Protein AF-A0A6I9YEL6-F1 (afdb_monomer_lite)

InterPro domains:
  IPR002369 Integrin beta subunit, VWA domain [PF00362] (2-118)
  IPR002369 Integrin beta subunit, VWA domain [SM00187] (1-168)
  IPR012896 Integrin beta subunit, tail [PF07965] (185-256)
  IPR012896 Integrin beta subunit, tail [SM01242] (186-260)
  IPR013111 Epidermal growth factor-like domain, extracellular [PF07974] (150-179)
  IPR014836 Integrin beta subunit, cytoplasmic domain [PF08725] (290-327)
  IPR015812 Integrin beta subunit [PR01186] (17-36)
  IPR015812 Integrin beta subunit [PR01186] (50-72)
  IPR015812 Integrin beta subunit [PR01186] (76-91)
  IPR015812 Integrin beta subunit [PTHR10082] (1-117)
  IPR036349 Integrin beta tail domain superfamily [SSF69687] (185-256)
  IPR036465 von Willebrand factor A-like domain superfamily [G3DSA:3.40.50.410] (1-120)
  IPR036465 von Willebrand factor A-like domain superfamily [SSF53300] (2-117)
  IPR057243 Integrins beta, I-EGF domain, conserved site [PS00243] (157-170)

Foldseek 3Di:
DDPLCQQAVDPDSPDRAHGDAQDFDQDADDPDPVVVVVSVVPDGHHDDDDQAHSQVVHVLQCVAVCVSNVDDPDDDDDDDDDPGHYDDPPPCVVVQAPDDDPSHHQQDPRRGRPCRQARPDQFGTDPQQTDHDPQFDDSSSQAGNDQPLQDDPNDRLVVAADATSNFGDGHPQFDDGSRPDGQDPCVVCQQLQCCVPPCDAPCSVPNVPVDPAAEAEDADDDDPQWDWDQGPVRDTWIWHWDADPVRGIYIYTHPPPDPDPPDDDPCVVVVVVVVVVVVVVCCVVVVVVVVVVVVVVVVVVVVVVVVVVVVVCVVPVPPDDDDDDDDDDDDDDD

Secondary structure (DSSP, 8-state):
--HHHHH--SSSTTS-PPPP-S-B------S-HHHHHHHHHT------SSSEE-HHHHHHHHHH-HHHHT--SS--------SSEE--TTGGGGGT--SPP-S---B-TTSBBGGGG--EESEEEETTEEEE-TTEESTTS-EE---TTTEETTEEGGGSEEEETTEEEEPTTEESTTS-EE---HHHHHHHHHHHHHS-STTTTTHHHH---EEEE------TTSEEEE-TTSSEEEEEEEE-TTS-EEEEE----PSPTT----SHHHHHHHHHHHHHHHHHHHHHHHHHHHHHHHHHHHHHHHHHHHHHHHHT-TT-PPP-------PPP-

pLDDT: mean 82.24, std 14.05, range [39.47, 97.75]

Radius of gyration: 38.58 Å; chains: 1; bounding box: 77×52×140 Å

Organism: NCBI:txid35019

Sequence (334 aa):
MVPSKRKNPCLNAQENCQSAFSYKHVLALTENASEFESRVGQQRISANLDDAEGGFDAIMQAAICKDQIGWRNVTSLLVFTSDGAFHTAGDGKLGGILMPNDGRCHLDANGVYSKSHLYVGNGQCRCGQCQCQANYTGSACECSLDTNGCDQEGKICNGHGHCACNRCQCDVGWLGSHCADHQMPCEVHRDCAECKAFGTGPLSQNCSNSCSQMVRMLVAPVDERWCQMKGGDGRLLIYLIEKDKTGSILLTVNDRKGPDSTRQPNLMPVLMSGLIVVSIGVLLITLPRAVVEICDRRKFRRLEKERKSALWSQTNNFKFKSATTRVTTKGEHL

Structure (mmCIF, N/CA/C/O backbone):
data_AF-A0A6I9YEL6-F1
#
_entry.id   AF-A0A6I9YEL6-F1
#
loop_
_atom_site.group_PDB
_atom_site.id
_atom_site.type_symbol
_atom_site.label_atom_id
_atom_site.label_alt_id
_atom_site.label_comp_id
_atom_site.label_asym_id
_atom_site.label_entity_id
_atom_site.label_seq_id
_atom_site.pdbx_PDB_ins_code
_atom_site.Cartn_x
_atom_site.Cartn_y
_atom_site.Cartn_z
_atom_site.occupancy
_atom_site.B_iso_or_equiv
_atom_site.auth_seq_id
_atom_site.auth_comp_id
_atom_site.auth_asym_id
_atom_site.auth_atom_id
_atom_site.pdbx_PDB_model_num
ATOM 1 N N . MET A 1 1 ? 0.719 -16.719 5.387 1.00 54.72 1 MET A N 1
ATOM 2 C CA . MET A 1 1 ? 0.515 -16.714 6.858 1.00 54.72 1 MET A CA 1
ATOM 3 C C . MET A 1 1 ? 0.647 -18.140 7.393 1.00 54.72 1 MET A C 1
ATOM 5 O O . MET A 1 1 ? 0.051 -19.033 6.801 1.00 54.72 1 MET A O 1
ATOM 9 N N . VAL A 1 2 ? 1.424 -18.374 8.458 1.00 71.12 2 VAL A N 1
ATOM 10 C CA . VAL A 1 2 ? 1.683 -19.724 9.010 1.00 71.12 2 VAL A CA 1
ATOM 11 C C . VAL A 1 2 ? 0.449 -20.245 9.778 1.00 71.12 2 VAL A C 1
ATOM 13 O O . VAL A 1 2 ? -0.056 -19.519 10.636 1.00 71.12 2 VAL A O 1
ATOM 16 N N . PRO A 1 3 ? -0.046 -21.479 9.536 1.00 70.88 3 PRO A N 1
ATOM 17 C CA . PRO A 1 3 ? -1.270 -21.990 10.171 1.00 70.88 3 PRO A CA 1
ATOM 18 C C . PRO A 1 3 ? -1.254 -22.007 11.706 1.00 70.88 3 PRO A C 1
ATOM 20 O O . PRO A 1 3 ? -2.275 -21.722 12.329 1.00 70.88 3 PRO A O 1
ATOM 23 N N . SER A 1 4 ? -0.106 -22.294 12.328 1.00 73.44 4 SER A N 1
ATOM 24 C CA . SER A 1 4 ? 0.044 -22.284 13.792 1.00 73.44 4 SER A CA 1
ATOM 25 C C . SER A 1 4 ? -0.192 -20.893 14.390 1.00 73.44 4 SER A C 1
ATOM 27 O O . SER A 1 4 ? -0.902 -20.765 15.387 1.00 73.44 4 SER A O 1
ATOM 29 N N . LYS A 1 5 ? 0.303 -19.847 13.719 1.00 77.75 5 LYS A N 1
ATOM 30 C CA . LYS A 1 5 ? 0.150 -18.444 14.130 1.00 77.75 5 LYS A CA 1
ATOM 31 C C . LYS A 1 5 ? -1.267 -17.893 13.948 1.00 77.75 5 LYS A C 1
ATOM 33 O O . LYS A 1 5 ? -1.597 -16.880 14.545 1.00 77.75 5 LYS A O 1
ATOM 38 N N . ARG A 1 6 ? -2.139 -18.567 13.185 1.00 74.75 6 ARG A N 1
ATOM 39 C CA . ARG A 1 6 ? -3.567 -18.196 13.124 1.00 74.75 6 ARG A CA 1
ATOM 40 C C . ARG A 1 6 ? -4.308 -18.535 14.413 1.00 74.75 6 ARG A C 1
ATOM 42 O O . ARG A 1 6 ? -5.179 -17.782 14.826 1.00 74.75 6 ARG A O 1
ATOM 49 N N . LYS A 1 7 ? -3.983 -19.678 15.026 1.00 78.81 7 LYS A N 1
ATOM 50 C CA . LYS A 1 7 ? -4.628 -20.119 16.270 1.00 78.81 7 LYS A CA 1
ATOM 51 C C . LYS A 1 7 ? -4.038 -19.408 17.483 1.00 78.81 7 LYS A C 1
ATOM 53 O O . LYS A 1 7 ? -4.804 -18.963 18.327 1.00 78.81 7 LYS A O 1
ATOM 58 N N . ASN A 1 8 ? -2.711 -19.280 17.529 1.00 85.06 8 ASN A N 1
ATOM 59 C CA . ASN A 1 8 ? -1.990 -18.588 18.591 1.00 85.06 8 ASN A CA 1
ATOM 60 C C . ASN A 1 8 ? -1.002 -17.574 17.980 1.00 85.06 8 ASN A C 1
ATOM 62 O O . ASN A 1 8 ? 0.086 -17.978 17.552 1.00 85.06 8 ASN A O 1
ATOM 66 N N . PRO A 1 9 ? -1.373 -16.286 17.884 1.00 86.31 9 PRO A N 1
ATOM 67 C CA . PRO A 1 9 ? -0.556 -15.287 17.200 1.00 86.31 9 PRO A CA 1
ATOM 68 C C . PRO A 1 9 ? 0.650 -14.809 18.019 1.00 86.31 9 PRO A C 1
ATOM 70 O O . PRO A 1 9 ? 1.574 -14.238 17.444 1.00 86.31 9 PRO A O 1
ATOM 73 N N . CYS A 1 10 ? 0.694 -15.074 19.327 1.00 86.94 10 CYS A N 1
ATOM 74 C CA . CYS A 1 10 ? 1.760 -14.576 20.191 1.00 86.94 10 CYS A CA 1
ATOM 75 C C . CYS A 1 10 ? 3.153 -15.055 19.782 1.00 86.94 10 CYS A C 1
ATOM 77 O O . CYS A 1 10 ? 3.334 -16.156 19.248 1.00 86.94 10 CYS A O 1
ATOM 79 N N . LEU A 1 11 ? 4.147 -14.187 20.000 1.00 80.44 11 LEU A N 1
ATOM 80 C CA . LEU A 1 11 ? 5.542 -14.411 19.615 1.00 80.44 11 LEU A CA 1
ATOM 81 C C . LEU A 1 11 ? 6.076 -15.697 20.254 1.00 80.44 11 LEU A C 1
ATOM 83 O O . LEU A 1 11 ? 6.531 -16.591 19.532 1.00 80.44 11 LEU A O 1
ATOM 87 N N . ASN A 1 12 ? 5.890 -15.825 21.569 1.00 81.06 12 ASN A N 1
ATOM 88 C CA . ASN A 1 12 ? 6.203 -17.017 22.346 1.00 81.06 12 ASN A CA 1
ATOM 89 C C . ASN A 1 12 ? 5.098 -18.068 22.201 1.00 81.06 12 ASN A C 1
ATOM 91 O O . ASN A 1 12 ? 3.966 -17.863 22.627 1.00 81.06 12 ASN A O 1
ATOM 95 N N . ALA A 1 13 ? 5.435 -19.243 21.665 1.00 70.94 13 ALA A N 1
ATOM 96 C CA . ALA A 1 13 ? 4.470 -20.333 21.477 1.00 70.94 13 ALA A CA 1
ATOM 97 C C . ALA A 1 13 ? 3.913 -20.914 22.797 1.00 70.94 13 ALA A C 1
ATOM 99 O O . ALA A 1 13 ? 2.907 -21.620 22.776 1.00 70.94 13 ALA A O 1
ATOM 100 N N . GLN A 1 14 ? 4.575 -20.637 23.924 1.00 76.50 14 GLN A N 1
ATOM 101 C CA . GLN A 1 14 ? 4.163 -21.049 25.270 1.00 76.50 14 GLN A CA 1
ATOM 102 C C . GLN A 1 14 ? 3.108 -20.111 25.878 1.00 76.50 14 GLN A C 1
ATOM 104 O O . GLN A 1 14 ? 2.368 -20.523 26.769 1.00 76.50 14 GLN A O 1
ATOM 109 N N . GLU A 1 15 ? 3.009 -18.872 25.390 1.00 82.50 15 GLU A N 1
ATOM 110 C CA . GLU A 1 15 ? 1.957 -17.936 25.782 1.00 82.50 15 GLU A CA 1
ATOM 111 C C . GLU A 1 15 ? 0.687 -18.244 24.999 1.00 82.50 15 GLU A C 1
ATOM 113 O O . GLU A 1 15 ? 0.729 -18.521 23.801 1.00 82.50 15 GLU A O 1
ATOM 118 N N . ASN A 1 16 ? -0.459 -18.228 25.676 1.00 83.06 16 ASN A N 1
ATOM 119 C CA . ASN A 1 16 ? -1.720 -18.636 25.075 1.00 83.06 16 ASN A CA 1
ATOM 120 C C . ASN A 1 16 ? -2.579 -17.409 24.766 1.00 83.06 16 ASN A C 1
ATOM 122 O O . ASN A 1 16 ? -3.307 -16.912 25.631 1.00 83.06 16 ASN A O 1
ATOM 126 N N . CYS A 1 17 ? -2.519 -16.950 23.522 1.00 87.69 17 CYS A N 1
ATOM 127 C CA . CYS A 1 17 ? -3.246 -15.775 23.062 1.00 87.69 17 CYS A CA 1
ATOM 128 C C . CYS A 1 17 ? -4.460 -16.169 22.236 1.00 87.69 17 CYS A C 1
ATOM 130 O O . CYS A 1 17 ? -4.495 -17.235 21.617 1.00 87.69 17 CYS A O 1
ATOM 132 N N . GLN A 1 18 ? -5.482 -15.318 22.252 1.00 89.38 18 GLN A N 1
ATOM 133 C CA . GLN A 1 18 ? -6.619 -15.534 21.367 1.00 89.38 18 GLN A CA 1
ATOM 134 C C . GLN A 1 18 ? -6.238 -15.213 19.918 1.00 89.38 18 GLN A C 1
ATOM 136 O O . GLN A 1 18 ? -5.288 -14.476 19.661 1.00 89.38 18 GLN A O 1
ATOM 141 N N . SER A 1 19 ? -6.955 -15.813 18.969 1.00 86.31 19 SER A N 1
ATOM 142 C CA . SER A 1 19 ? -6.757 -15.548 17.543 1.00 86.31 19 SER A CA 1
ATOM 143 C C . SER A 1 19 ? -7.040 -14.081 17.223 1.00 86.31 19 SER A C 1
ATOM 145 O O . SER A 1 19 ? -7.922 -13.490 17.837 1.00 86.31 19 SER A O 1
ATOM 147 N N . ALA A 1 20 ? -6.329 -13.519 16.244 1.00 87.81 20 ALA A N 1
ATOM 148 C CA . ALA A 1 20 ? -6.497 -12.125 15.844 1.00 87.81 20 ALA A CA 1
ATOM 149 C C . ALA A 1 20 ? -7.925 -11.815 15.367 1.00 87.81 20 ALA A C 1
ATOM 151 O O . ALA A 1 20 ? -8.521 -12.570 14.595 1.00 87.81 20 ALA A O 1
ATOM 152 N N . PHE A 1 21 ? -8.447 -10.675 15.809 1.00 88.50 21 PHE A N 1
ATOM 153 C CA . PHE A 1 21 ? -9.727 -10.099 15.408 1.00 88.50 21 PHE A CA 1
ATOM 154 C C . PHE A 1 21 ? -9.574 -8.575 15.338 1.00 88.50 21 PHE A C 1
ATOM 156 O O . PHE A 1 21 ? -8.772 -8.011 16.072 1.00 88.50 21 PHE A O 1
ATOM 163 N N . SER A 1 22 ? -10.340 -7.913 14.466 1.00 90.25 22 SER A N 1
ATOM 164 C CA . SER A 1 22 ? -10.324 -6.442 14.360 1.00 90.25 22 SER A CA 1
ATOM 165 C C . SER A 1 22 ? -11.148 -5.803 15.485 1.00 90.25 22 SER A C 1
ATOM 167 O O . SER A 1 22 ? -10.619 -5.073 16.317 1.00 90.25 22 SER A O 1
ATOM 169 N N . TYR A 1 23 ? -12.439 -6.141 15.580 1.00 94.50 23 TYR A N 1
ATOM 170 C CA . TYR A 1 23 ? -13.320 -5.628 16.628 1.00 94.50 23 TYR A CA 1
ATOM 171 C C . TYR A 1 23 ? -14.309 -6.688 17.109 1.00 94.50 23 TYR A C 1
ATOM 173 O O . TYR A 1 23 ? -14.868 -7.452 16.314 1.00 94.50 23 TYR A O 1
ATOM 181 N N . LYS A 1 24 ? -14.530 -6.709 18.426 1.00 94.88 24 LYS A N 1
ATOM 182 C CA . LYS A 1 24 ? -15.529 -7.537 19.094 1.00 94.88 24 LYS A CA 1
ATOM 183 C C . LYS A 1 24 ? -16.217 -6.736 20.193 1.00 94.88 24 LYS A C 1
ATOM 185 O O . LYS A 1 24 ? -15.577 -6.294 21.144 1.00 94.88 24 LYS A O 1
ATOM 190 N N . HIS A 1 25 ? -17.526 -6.590 20.076 1.00 97.06 25 HIS A N 1
ATOM 191 C CA . HIS A 1 25 ? -18.382 -6.096 21.136 1.00 97.06 25 HIS A CA 1
ATOM 192 C C . HIS A 1 25 ? -18.608 -7.198 22.181 1.00 97.06 25 HIS A C 1
ATOM 194 O O . HIS A 1 25 ? -18.985 -8.318 21.839 1.00 97.06 25 HIS A O 1
ATOM 200 N N . VAL A 1 26 ? -18.341 -6.891 23.452 1.00 96.50 26 VAL A N 1
ATOM 201 C CA . VAL A 1 26 ? -18.357 -7.879 24.548 1.00 96.50 26 VAL A CA 1
ATOM 202 C C . VAL A 1 26 ? -19.507 -7.651 25.522 1.00 96.50 26 VAL A C 1
ATOM 204 O O . VAL A 1 26 ? -20.118 -8.614 25.980 1.00 96.50 26 VAL A O 1
ATOM 207 N N . LEU A 1 27 ? -19.771 -6.394 25.871 1.00 96.69 27 LEU A N 1
ATOM 208 C CA . LEU A 1 27 ? -20.756 -6.016 26.876 1.00 96.69 27 LEU A CA 1
ATOM 209 C C . LEU A 1 27 ? -21.462 -4.738 26.427 1.00 96.69 27 LEU A C 1
ATOM 211 O O . LEU A 1 27 ? -20.806 -3.715 26.216 1.00 96.69 27 LEU A O 1
ATOM 215 N N . ALA A 1 28 ? -22.785 -4.812 26.295 1.00 96.94 28 ALA A N 1
ATOM 216 C CA . ALA A 1 28 ? -23.630 -3.648 26.062 1.00 96.94 28 ALA A CA 1
ATOM 217 C C . ALA A 1 28 ? -23.604 -2.719 27.282 1.00 96.94 28 ALA A C 1
ATOM 219 O O . ALA A 1 28 ? -23.376 -3.160 28.411 1.00 96.94 28 ALA A O 1
ATOM 220 N N . LEU A 1 29 ? -23.847 -1.427 27.067 1.00 96.31 29 LEU A N 1
ATOM 221 C CA . LEU A 1 29 ? -23.876 -0.446 28.147 1.00 96.31 29 LEU A CA 1
ATOM 222 C C . LEU A 1 29 ? -24.903 -0.853 29.215 1.00 96.31 29 LEU A C 1
ATOM 224 O O . LEU A 1 29 ? -26.093 -0.996 28.941 1.00 96.31 29 LEU A O 1
ATOM 228 N N . THR A 1 30 ? -24.418 -1.031 30.443 1.00 95.62 30 THR A N 1
ATOM 229 C CA . THR A 1 30 ? -25.189 -1.512 31.594 1.00 95.62 30 THR A CA 1
ATOM 230 C C . THR A 1 30 ? -24.861 -0.684 32.833 1.00 95.62 30 THR A C 1
ATOM 232 O O . THR A 1 30 ? -23.778 -0.111 32.947 1.00 95.62 30 THR A O 1
ATOM 235 N N . GLU A 1 31 ? -25.799 -0.618 33.774 1.00 95.50 31 GLU A N 1
ATOM 236 C CA . GLU A 1 31 ? -25.602 0.029 35.080 1.00 95.50 31 GLU A CA 1
ATOM 237 C C . GLU A 1 31 ? -24.938 -0.923 36.095 1.00 95.50 31 GLU A C 1
ATOM 239 O O . GLU A 1 31 ? -24.535 -0.508 37.181 1.00 95.50 31 GLU A O 1
ATOM 244 N N . ASN A 1 32 ? -24.776 -2.203 35.737 1.00 97.31 32 ASN A N 1
ATOM 245 C CA . ASN A 1 32 ? -24.167 -3.218 36.588 1.00 97.31 32 ASN A CA 1
ATOM 246 C C . ASN A 1 32 ? -22.628 -3.183 36.518 1.00 97.31 32 ASN A C 1
ATOM 248 O O . ASN A 1 32 ? -22.006 -3.810 35.658 1.00 97.31 32 ASN A O 1
ATOM 252 N N . ALA A 1 33 ? -22.003 -2.482 37.467 1.00 96.94 33 ALA A N 1
ATOM 253 C CA . ALA A 1 33 ? -20.545 -2.369 37.554 1.00 96.94 33 ALA A CA 1
ATOM 254 C C . ALA A 1 33 ? -19.833 -3.720 37.774 1.00 96.94 33 ALA A C 1
ATOM 256 O O . ALA A 1 33 ? -18.748 -3.936 37.235 1.00 96.94 33 ALA A O 1
ATOM 257 N N . SER A 1 34 ? -20.444 -4.650 38.514 1.00 97.75 34 SER A N 1
ATOM 258 C CA . SER A 1 34 ? -19.858 -5.974 38.766 1.00 97.75 34 SER A CA 1
ATOM 259 C C . SER A 1 34 ? -19.809 -6.832 37.501 1.00 97.75 34 SER A C 1
ATOM 261 O O . SER A 1 34 ? -18.873 -7.608 37.310 1.00 97.75 34 SER A O 1
ATOM 263 N N . GLU A 1 35 ? -20.789 -6.680 36.606 1.00 97.19 35 GLU A N 1
ATOM 264 C CA . GLU A 1 35 ? -20.754 -7.339 35.299 1.00 97.19 35 GLU A CA 1
ATOM 265 C C . GLU A 1 35 ? -19.613 -6.791 34.436 1.00 97.19 35 GLU A C 1
ATOM 267 O O . GLU A 1 35 ? -18.875 -7.572 33.835 1.00 97.19 35 GLU A O 1
ATOM 272 N N . PHE A 1 36 ? -19.414 -5.470 34.429 1.00 96.75 36 PHE A N 1
ATOM 273 C CA . PHE A 1 36 ? -18.288 -4.846 33.734 1.00 96.75 36 PHE A CA 1
ATOM 274 C C . PHE A 1 36 ? -16.942 -5.382 34.235 1.00 96.75 36 PHE A C 1
ATOM 276 O O . PHE A 1 36 ? -16.137 -5.853 33.432 1.00 96.75 36 PHE A O 1
ATOM 283 N N . GLU A 1 37 ? -16.723 -5.389 35.552 1.00 97.44 37 GLU A N 1
ATOM 284 C CA . GLU A 1 37 ? -15.494 -5.909 36.162 1.00 97.44 37 GLU A CA 1
ATOM 285 C C . GLU A 1 37 ? -15.251 -7.378 35.785 1.00 97.44 37 GLU A C 1
ATOM 287 O O . GLU A 1 37 ? -14.156 -7.748 35.353 1.00 97.44 37 GLU A O 1
ATOM 292 N N . SER A 1 38 ? -16.299 -8.206 35.851 1.00 97.62 38 SER A N 1
ATOM 293 C CA . SER A 1 38 ? -16.226 -9.618 35.472 1.00 97.62 38 SER A CA 1
ATOM 294 C C . SER A 1 38 ? -15.852 -9.811 33.998 1.00 97.62 38 SER A C 1
ATOM 296 O O . SER A 1 38 ? -14.980 -10.623 33.680 1.00 97.62 38 SER A O 1
ATOM 298 N N . ARG A 1 39 ? -16.473 -9.055 33.081 1.00 96.12 39 ARG A N 1
ATOM 299 C CA . ARG A 1 39 ? -16.197 -9.153 31.638 1.00 96.12 39 ARG A CA 1
ATOM 300 C C . ARG A 1 39 ? -14.798 -8.664 31.291 1.00 96.12 39 ARG A C 1
ATOM 302 O O . ARG A 1 39 ? -14.139 -9.304 30.473 1.00 96.12 39 ARG A O 1
ATOM 309 N N . VAL A 1 40 ? -14.333 -7.583 31.916 1.00 95.31 40 VAL A N 1
ATOM 310 C CA . VAL A 1 40 ? -12.970 -7.064 31.730 1.00 95.31 40 VAL A CA 1
ATOM 311 C C . VAL A 1 40 ? -11.935 -8.081 32.215 1.00 95.31 40 VAL A C 1
ATOM 313 O O . VAL A 1 40 ? -10.996 -8.381 31.482 1.00 95.31 40 VAL A O 1
ATOM 316 N N . GLY A 1 41 ? -12.144 -8.695 33.385 1.00 94.88 41 GLY A N 1
ATOM 317 C CA . GLY A 1 41 ? -11.237 -9.712 33.933 1.00 94.88 41 GLY A CA 1
ATOM 318 C C . GLY A 1 41 ? -11.134 -11.001 33.105 1.00 94.88 41 GLY A C 1
ATOM 319 O O . GLY A 1 41 ? -10.169 -11.747 33.245 1.00 94.88 41 GLY A O 1
ATOM 320 N N . GLN A 1 42 ? -12.103 -11.268 32.223 1.00 94.50 42 GLN A N 1
ATOM 321 C CA . GLN A 1 42 ? -12.110 -12.431 31.326 1.00 94.50 42 GLN A CA 1
ATOM 322 C C . GLN A 1 42 ? -11.422 -12.174 29.975 1.00 94.50 42 GLN A C 1
ATOM 324 O O . GLN A 1 42 ? -11.284 -13.108 29.179 1.00 94.50 42 GLN A O 1
ATOM 329 N N . GLN A 1 43 ? -11.016 -10.934 29.677 1.00 93.12 43 GLN A N 1
ATOM 330 C CA . GLN A 1 43 ? -10.374 -10.623 28.400 1.00 93.12 43 GLN A CA 1
ATOM 331 C C . GLN A 1 43 ? -8.977 -11.241 28.313 1.00 93.12 43 GLN A C 1
ATOM 333 O O . GLN A 1 43 ? -8.240 -11.335 29.292 1.00 93.12 43 GLN A O 1
ATOM 338 N N . ARG A 1 44 ? -8.608 -11.672 27.107 1.00 90.56 44 ARG A N 1
ATOM 339 C CA . ARG A 1 44 ? -7.296 -12.254 26.807 1.00 90.56 44 ARG A CA 1
ATOM 340 C C . ARG A 1 44 ? -6.592 -11.397 25.768 1.00 90.56 44 ARG A C 1
ATOM 342 O O . ARG A 1 44 ? -7.242 -10.835 24.894 1.00 90.56 44 ARG A O 1
ATOM 349 N N . ILE A 1 45 ? -5.271 -11.319 25.820 1.00 89.81 45 ILE A N 1
ATOM 350 C CA . ILE A 1 45 ? -4.518 -10.606 24.785 1.00 89.81 45 ILE A CA 1
ATOM 351 C C . ILE A 1 45 ? -4.509 -11.396 23.468 1.00 89.81 45 ILE A C 1
ATOM 353 O O . ILE A 1 45 ? -4.598 -12.630 23.449 1.00 89.81 45 ILE A O 1
ATOM 357 N N . SER A 1 46 ? -4.429 -10.656 22.370 1.00 90.69 46 SER A N 1
ATOM 358 C CA . SER A 1 46 ? -4.172 -11.155 21.020 1.00 90.69 46 SER A CA 1
ATOM 359 C C . SER A 1 46 ? -2.846 -10.566 20.531 1.00 90.69 46 SER A C 1
ATOM 361 O O . SER A 1 46 ? -2.248 -9.743 21.217 1.00 90.69 46 SER A O 1
ATOM 363 N N . ALA A 1 47 ? -2.397 -10.979 19.353 1.00 86.38 47 ALA A N 1
ATOM 364 C CA . ALA A 1 47 ? -1.290 -10.352 18.646 1.00 86.38 47 ALA A CA 1
ATOM 365 C C . ALA A 1 47 ? -1.594 -10.279 17.141 1.00 86.38 47 ALA A C 1
ATOM 367 O O . ALA A 1 47 ? -2.422 -11.040 16.625 1.00 86.38 47 ALA A O 1
ATOM 368 N N . ASN A 1 48 ? -0.916 -9.371 16.455 1.00 83.88 48 ASN A N 1
ATOM 369 C CA . ASN A 1 48 ? -0.924 -9.141 15.011 1.00 83.88 48 ASN A CA 1
ATOM 370 C C . ASN A 1 48 ? 0.524 -9.216 14.471 1.00 83.88 48 ASN A C 1
ATOM 372 O O . ASN A 1 48 ? 1.418 -9.731 15.145 1.00 83.88 48 ASN A O 1
ATOM 376 N N . LEU A 1 49 ? 0.727 -8.844 13.204 1.00 83.25 49 LEU A N 1
ATOM 377 C CA . LEU A 1 49 ? 2.026 -8.953 12.527 1.00 83.25 49 LEU A CA 1
ATOM 378 C C . LEU A 1 49 ? 2.854 -7.663 12.620 1.00 83.25 49 LEU A C 1
ATOM 380 O O . LEU A 1 49 ? 4.077 -7.726 12.517 1.00 83.25 49 LEU A O 1
ATOM 384 N N . ASP A 1 50 ? 2.190 -6.527 12.768 1.00 82.25 50 ASP A N 1
ATOM 385 C CA . ASP A 1 50 ? 2.733 -5.182 12.660 1.00 82.25 50 ASP A CA 1
ATOM 386 C C . ASP A 1 50 ? 2.279 -4.291 13.824 1.00 82.25 50 ASP A C 1
ATOM 388 O O . ASP A 1 50 ? 1.332 -4.616 14.527 1.00 82.25 50 ASP A O 1
ATOM 392 N N . ASP A 1 51 ? 2.970 -3.166 14.028 1.00 82.75 51 ASP A N 1
ATOM 393 C CA . ASP A 1 51 ? 2.775 -2.305 15.207 1.00 82.75 51 ASP A CA 1
ATOM 394 C C . ASP A 1 51 ? 1.507 -1.425 15.140 1.00 82.75 51 ASP A C 1
ATOM 396 O O . ASP A 1 51 ? 1.132 -0.794 16.131 1.00 82.75 51 ASP A O 1
ATOM 400 N N . ALA A 1 52 ? 0.890 -1.292 13.960 1.00 87.06 52 ALA A N 1
ATOM 401 C CA . ALA A 1 52 ? -0.291 -0.461 13.761 1.00 87.06 52 ALA A CA 1
ATOM 402 C C . ALA A 1 52 ? -1.577 -1.278 13.946 1.00 87.06 52 ALA A C 1
ATOM 404 O O . ALA A 1 52 ? -1.742 -2.368 13.410 1.00 87.06 52 ALA A O 1
ATOM 405 N N . GLU A 1 53 ? -2.530 -0.718 14.687 1.00 90.00 53 GLU A N 1
ATOM 406 C CA . GLU A 1 53 ? -3.741 -1.424 15.094 1.00 90.00 53 GLU A CA 1
ATOM 407 C C . GLU A 1 53 ? -4.978 -1.019 14.284 1.00 90.00 53 GLU A C 1
ATOM 409 O O . GLU A 1 53 ? -5.136 0.118 13.827 1.00 90.00 53 GLU A O 1
ATOM 414 N N . GLY A 1 54 ? -5.939 -1.941 14.187 1.00 89.50 54 GLY A N 1
ATOM 415 C CA . GLY A 1 54 ? -7.241 -1.737 13.535 1.00 89.50 54 GLY A CA 1
ATOM 416 C C . GLY A 1 54 ? -8.250 -0.910 14.346 1.00 89.50 54 GLY A C 1
ATOM 417 O O . GLY A 1 54 ? -9.457 -1.058 14.165 1.00 89.50 54 GLY A O 1
ATOM 418 N N . GLY A 1 55 ? -7.795 -0.052 15.266 1.00 94.25 55 GLY A N 1
ATOM 419 C CA . GLY A 1 55 ? -8.652 0.621 16.251 1.00 94.25 55 GLY A CA 1
ATOM 420 C C . GLY A 1 55 ? -9.763 1.499 15.657 1.00 94.25 55 GLY A C 1
ATOM 421 O O . GLY A 1 55 ? -10.826 1.649 16.261 1.00 94.25 55 GLY A O 1
ATOM 422 N N . PHE A 1 56 ? -9.569 2.047 14.456 1.00 95.06 56 PHE A N 1
ATOM 423 C CA . PHE A 1 56 ? -10.583 2.869 13.785 1.00 95.06 56 PHE A CA 1
ATOM 424 C C . PHE A 1 56 ? -11.802 2.069 13.301 1.00 95.06 56 PHE A C 1
ATOM 426 O O . PHE A 1 56 ? -12.906 2.619 13.299 1.00 95.06 56 PHE A O 1
ATOM 433 N N . ASP A 1 57 ? -11.657 0.774 12.993 1.00 94.06 57 ASP A N 1
ATOM 434 C CA . ASP A 1 57 ? -12.813 -0.097 12.735 1.00 94.06 57 ASP A CA 1
ATOM 435 C C . ASP A 1 57 ? -13.682 -0.224 13.994 1.00 94.06 57 ASP A C 1
ATOM 437 O O . ASP A 1 57 ? -14.909 -0.122 13.921 1.00 94.06 57 ASP A O 1
ATOM 441 N N . ALA A 1 58 ? -13.048 -0.384 15.163 1.00 95.69 58 ALA A N 1
ATOM 442 C CA . ALA A 1 58 ? -13.740 -0.479 16.445 1.00 95.69 58 ALA A CA 1
ATOM 443 C C . ALA A 1 58 ? -14.495 0.812 16.786 1.00 95.69 58 ALA A C 1
ATOM 445 O O . ALA A 1 58 ? -15.662 0.750 17.171 1.00 95.69 58 ALA A O 1
ATOM 446 N N . ILE A 1 59 ? -13.866 1.979 16.597 1.00 97.00 59 ILE A N 1
ATOM 447 C CA . ILE A 1 59 ? -14.514 3.284 16.806 1.00 97.00 59 ILE A CA 1
ATOM 448 C C . ILE A 1 59 ? -15.731 3.435 15.886 1.00 97.00 59 ILE A C 1
ATOM 450 O O . ILE A 1 59 ? -16.810 3.803 16.353 1.00 97.00 59 ILE A O 1
ATOM 454 N N . MET A 1 60 ? -15.580 3.115 14.597 1.00 96.38 60 MET A N 1
ATOM 455 C CA . MET A 1 60 ? -16.667 3.206 13.620 1.00 96.38 60 MET A CA 1
ATOM 456 C C . MET A 1 60 ? -17.848 2.307 14.007 1.00 96.38 60 MET A C 1
ATOM 458 O O . MET A 1 60 ? -18.987 2.774 14.074 1.00 96.38 60 MET A O 1
ATOM 462 N N . GLN A 1 61 ? -17.588 1.027 14.295 1.00 97.50 61 GLN A N 1
ATOM 463 C CA . GLN A 1 61 ? -18.636 0.072 14.658 1.00 97.50 61 GLN A CA 1
ATOM 464 C C . GLN A 1 61 ? -19.304 0.439 15.991 1.00 97.50 61 GLN A C 1
ATOM 466 O O . GLN A 1 61 ? -20.531 0.424 16.077 1.00 97.50 61 GLN A O 1
ATOM 471 N N . ALA A 1 62 ? -18.533 0.856 17.000 1.00 97.62 62 ALA A N 1
ATOM 472 C CA . ALA A 1 62 ? -19.079 1.302 18.279 1.00 97.62 62 ALA A CA 1
ATOM 473 C C . ALA A 1 62 ? -19.969 2.549 18.136 1.00 97.62 62 ALA A C 1
ATOM 475 O O . ALA A 1 62 ? -20.967 2.672 18.841 1.00 97.62 62 ALA A O 1
ATOM 476 N N . ALA A 1 63 ? -19.651 3.470 17.224 1.00 96.50 63 ALA A N 1
ATOM 477 C CA . ALA A 1 63 ? -20.460 4.667 17.000 1.00 96.50 63 ALA A CA 1
ATOM 478 C C . ALA A 1 63 ? -21.777 4.373 16.254 1.00 96.50 63 ALA A C 1
ATOM 480 O O . ALA A 1 63 ? -22.811 4.969 16.569 1.00 96.50 63 ALA A O 1
ATOM 481 N N . ILE A 1 64 ? -21.756 3.470 15.266 1.00 96.94 64 ILE A N 1
ATOM 482 C CA . ILE A 1 64 ? -22.902 3.241 14.371 1.00 96.94 64 ILE A CA 1
ATOM 483 C C . ILE A 1 64 ? -23.862 2.143 14.856 1.00 96.94 64 ILE A C 1
ATOM 485 O O . ILE A 1 64 ? -25.065 2.236 14.613 1.00 96.94 64 ILE A O 1
ATOM 489 N N . CYS A 1 65 ? -23.371 1.123 15.565 1.00 96.94 65 CYS A N 1
ATOM 490 C CA . CYS A 1 65 ? -24.160 -0.022 16.034 1.00 96.94 65 CYS A CA 1
ATOM 491 C C . CYS A 1 65 ? -24.962 0.292 17.310 1.00 96.94 65 CYS A C 1
ATOM 493 O O . CYS A 1 65 ? -24.821 -0.375 18.334 1.00 96.94 65 CYS A O 1
ATOM 495 N N . LYS A 1 66 ? -25.805 1.330 17.260 1.00 95.25 66 LYS A N 1
ATOM 496 C CA . LYS A 1 66 ? -26.481 1.914 18.432 1.00 95.25 66 LYS A CA 1
ATOM 497 C C . LYS A 1 66 ? -27.201 0.903 19.318 1.00 95.25 66 LYS A C 1
ATOM 499 O O . LYS A 1 66 ? -27.010 0.943 20.531 1.00 95.25 66 LYS A O 1
ATOM 504 N N . ASP A 1 67 ? -27.968 0.002 18.714 1.00 93.88 67 ASP A N 1
ATOM 505 C CA . ASP A 1 67 ? -28.799 -0.958 19.446 1.00 93.88 67 ASP A CA 1
ATOM 506 C C . ASP A 1 67 ? -27.960 -2.024 20.155 1.00 93.88 67 ASP A C 1
ATOM 508 O O . ASP A 1 67 ? -28.245 -2.386 21.292 1.00 93.88 67 ASP A O 1
ATOM 512 N N . GLN A 1 68 ? -26.895 -2.497 19.505 1.00 95.25 68 GLN A N 1
ATOM 513 C CA . GLN A 1 68 ? -26.008 -3.522 20.060 1.00 95.25 68 GLN A CA 1
ATOM 514 C C . GLN A 1 68 ? -25.131 -2.947 21.175 1.00 95.25 68 GLN A C 1
ATOM 516 O O . GLN A 1 68 ? -24.958 -3.590 22.202 1.00 95.25 68 GLN A O 1
ATOM 521 N N . ILE A 1 69 ? -24.617 -1.723 20.998 1.00 97.62 69 ILE A N 1
ATOM 522 C CA . ILE A 1 69 ? -23.822 -1.046 22.030 1.00 97.62 69 ILE A CA 1
ATOM 523 C C . ILE A 1 69 ? -24.700 -0.573 23.199 1.00 97.62 69 ILE A C 1
ATOM 525 O O . ILE A 1 69 ? -24.244 -0.567 24.341 1.00 97.62 69 ILE A O 1
ATOM 529 N N . GLY A 1 70 ? -25.953 -0.193 22.933 1.00 96.50 70 GLY A N 1
ATOM 530 C CA . GLY A 1 70 ? -26.892 0.305 23.939 1.00 96.50 70 GLY A CA 1
ATOM 531 C C . GLY A 1 70 ? -26.788 1.812 24.191 1.00 96.50 70 GLY A C 1
ATOM 532 O O . GLY A 1 70 ? -26.965 2.267 25.323 1.00 96.50 70 GLY A O 1
ATOM 533 N N . TRP A 1 71 ? -26.474 2.612 23.164 1.00 96.19 71 TRP A N 1
ATOM 534 C CA . TRP A 1 71 ? -26.413 4.071 23.316 1.00 96.19 71 TRP A CA 1
ATOM 535 C C . TRP A 1 71 ? -27.789 4.647 23.669 1.00 96.19 71 TRP A C 1
ATOM 537 O O . TRP A 1 71 ? -28.757 4.510 22.923 1.00 96.19 71 TRP A O 1
ATOM 547 N N . ARG A 1 72 ? -27.862 5.353 24.801 1.00 92.75 72 ARG A N 1
ATOM 548 C CA . ARG A 1 72 ? -29.037 6.139 25.198 1.00 92.75 72 ARG A CA 1
ATOM 549 C C . ARG A 1 72 ? -29.033 7.491 24.479 1.00 92.75 72 ARG A C 1
ATOM 551 O O . ARG A 1 72 ? -27.988 7.963 24.039 1.00 92.75 72 ARG A O 1
ATOM 558 N N . ASN A 1 73 ? -30.188 8.151 24.406 1.00 92.31 73 ASN A N 1
ATOM 559 C CA . ASN A 1 73 ? -30.311 9.495 23.830 1.00 92.31 73 ASN A CA 1
ATOM 560 C C . ASN A 1 73 ? -29.785 10.584 24.792 1.00 92.31 73 ASN A C 1
ATOM 562 O O . ASN A 1 73 ? -30.536 11.428 25.275 1.00 92.31 73 ASN A O 1
ATOM 566 N N . VAL A 1 74 ? -28.501 10.497 25.134 1.00 93.06 74 VAL A N 1
ATOM 567 C CA . VAL A 1 74 ? -27.772 11.374 26.062 1.00 93.06 74 VAL A CA 1
ATOM 568 C C . VAL A 1 74 ? -26.352 11.604 25.538 1.00 93.06 74 VAL A C 1
ATOM 570 O O . VAL A 1 74 ? -25.929 10.983 24.559 1.00 93.06 74 VAL A O 1
ATOM 573 N N . THR A 1 75 ? -25.588 12.472 26.205 1.00 93.50 75 THR A N 1
ATOM 574 C CA . THR A 1 75 ? -24.163 12.658 25.909 1.00 93.50 75 THR A CA 1
ATOM 575 C C . THR A 1 75 ? -23.431 11.321 25.972 1.00 93.50 75 THR A C 1
ATOM 577 O O . THR A 1 75 ? -23.384 10.670 27.015 1.00 93.50 75 THR A O 1
ATOM 580 N N . SER A 1 76 ? -22.865 10.919 24.839 1.00 94.12 76 SER A N 1
ATOM 581 C CA . SER A 1 76 ? -22.156 9.654 24.682 1.00 94.12 76 SER A CA 1
ATOM 582 C C . SER A 1 76 ? -20.653 9.898 24.779 1.00 94.12 76 SER A C 1
ATOM 584 O O . SER A 1 76 ? -20.119 10.759 24.082 1.00 94.12 76 SER A O 1
ATOM 586 N N . LEU A 1 77 ? -19.977 9.149 25.651 1.00 96.06 77 LEU A N 1
ATOM 587 C CA . LEU A 1 77 ? -18.526 9.185 25.804 1.00 96.06 77 LEU A CA 1
ATOM 588 C C . LEU A 1 77 ? -17.944 7.864 25.304 1.00 96.06 77 LEU A C 1
ATOM 590 O O . LEU A 1 77 ? -18.258 6.808 25.849 1.00 96.06 77 LEU A O 1
ATOM 594 N N . LEU A 1 78 ? -17.080 7.934 24.293 1.00 96.69 78 LEU A N 1
ATOM 595 C CA . LEU A 1 78 ? -16.309 6.793 23.808 1.00 96.69 78 LEU A CA 1
ATOM 596 C C . LEU A 1 78 ? -14.853 6.962 24.244 1.00 96.69 78 LEU A C 1
ATOM 598 O O . LEU A 1 78 ? -14.187 7.911 23.836 1.00 96.69 78 LEU A O 1
ATOM 602 N N . VAL A 1 79 ? -14.371 6.045 25.079 1.00 97.25 79 VAL A N 1
ATOM 603 C CA . VAL A 1 79 ? -12.977 6.019 25.531 1.00 97.25 79 VAL A CA 1
ATOM 604 C C . VAL A 1 79 ? -12.213 5.017 24.672 1.00 97.25 79 VAL A C 1
ATOM 606 O O . VAL A 1 79 ? -12.541 3.833 24.661 1.00 97.25 79 VAL A O 1
ATOM 609 N N . PHE A 1 80 ? -11.204 5.498 23.949 1.00 95.06 80 PHE A N 1
ATOM 610 C CA . PHE A 1 80 ? -10.306 4.677 23.141 1.00 95.06 80 PHE A CA 1
ATOM 611 C C . PHE A 1 80 ? -8.929 4.609 23.807 1.00 95.06 80 PHE A C 1
ATOM 613 O O . PHE A 1 80 ? -8.353 5.642 24.148 1.00 95.06 80 PHE A O 1
ATOM 620 N N . THR A 1 81 ? -8.403 3.399 23.988 1.00 95.31 81 THR A N 1
ATOM 621 C CA . THR A 1 81 ? -7.099 3.147 24.612 1.00 95.31 81 THR A CA 1
ATOM 622 C C . THR A 1 81 ? -6.268 2.254 23.706 1.00 95.31 81 THR A C 1
ATOM 624 O O . THR A 1 81 ? -6.726 1.175 23.334 1.00 95.31 81 THR A O 1
ATOM 627 N N . SER A 1 82 ? -5.055 2.685 23.376 1.00 92.81 82 SER A N 1
ATOM 628 C CA . SER A 1 82 ? -4.067 1.904 22.633 1.00 92.81 82 SER A CA 1
ATOM 629 C C . SER A 1 82 ? -2.666 2.416 22.974 1.00 92.81 82 SER A C 1
ATOM 631 O O . SER A 1 82 ? -2.502 3.593 23.303 1.00 92.81 82 SER A O 1
ATOM 633 N N . ASP A 1 83 ? -1.680 1.530 22.927 1.00 92.56 83 ASP A N 1
ATOM 634 C CA . ASP A 1 83 ? -0.247 1.808 23.041 1.00 92.56 83 ASP A CA 1
ATOM 635 C C . ASP A 1 83 ? 0.479 1.777 21.681 1.00 92.56 83 ASP A C 1
ATOM 637 O O . ASP A 1 83 ? 1.672 2.071 21.621 1.00 92.56 83 ASP A O 1
ATOM 641 N N . GLY A 1 84 ? -0.243 1.474 20.595 1.00 87.69 84 GLY A N 1
ATOM 642 C CA . GLY A 1 84 ? 0.260 1.405 19.225 1.00 87.69 84 GLY A CA 1
ATOM 643 C C . GLY A 1 84 ? -0.235 2.542 18.327 1.00 87.69 84 GLY A C 1
ATOM 644 O O . GLY A 1 84 ? -1.082 3.362 18.699 1.00 87.69 84 GLY A O 1
ATOM 645 N N . ALA A 1 85 ? 0.307 2.592 17.109 1.00 90.38 85 ALA A N 1
ATOM 646 C CA . ALA A 1 85 ? -0.234 3.443 16.050 1.00 90.38 85 ALA A CA 1
ATOM 647 C C . ALA A 1 85 ? -1.567 2.871 15.532 1.00 90.38 85 ALA A C 1
ATOM 649 O O . ALA A 1 85 ? -1.973 1.772 15.900 1.00 90.38 85 ALA A O 1
ATOM 650 N N . PHE A 1 86 ? -2.264 3.601 14.662 1.00 90.88 86 PHE A N 1
ATOM 651 C CA . PHE A 1 86 ? -3.517 3.141 14.059 1.00 90.88 86 PHE A CA 1
ATOM 652 C C . PHE A 1 86 ? -3.414 3.101 12.538 1.00 90.88 86 PHE A C 1
ATOM 654 O O . PHE A 1 86 ? -2.839 4.001 11.923 1.00 90.88 86 PHE A O 1
ATOM 661 N N . HIS A 1 87 ? -4.031 2.087 11.937 1.00 91.06 87 HIS A N 1
ATOM 662 C CA . HIS A 1 87 ? -4.283 2.086 10.504 1.00 91.06 87 HIS A CA 1
ATOM 663 C C . HIS A 1 87 ? -5.356 3.105 10.127 1.00 91.06 87 HIS A C 1
ATOM 665 O O . HIS A 1 87 ? -6.334 3.328 10.846 1.00 91.06 87 HIS A O 1
ATOM 671 N N . THR A 1 88 ? -5.189 3.694 8.948 1.00 91.50 88 THR A N 1
ATOM 672 C CA . THR A 1 88 ? -6.120 4.658 8.362 1.00 91.50 88 THR A CA 1
ATOM 673 C C . THR A 1 88 ? -6.662 4.172 7.018 1.00 91.50 88 THR A C 1
ATOM 675 O O . THR A 1 88 ? -6.255 3.142 6.474 1.00 91.50 88 THR A O 1
ATOM 678 N N . ALA A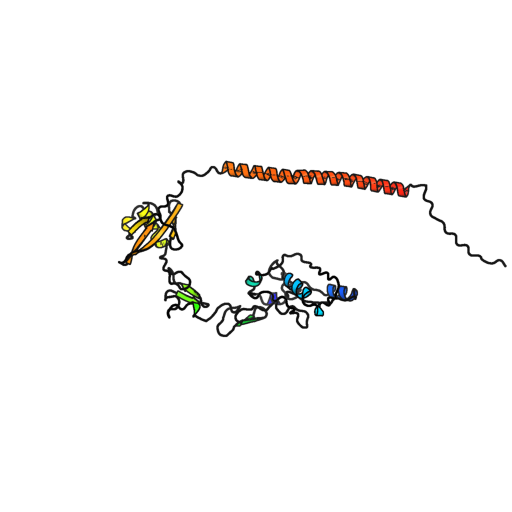 1 89 ? -7.643 4.897 6.474 1.00 88.31 89 ALA A N 1
ATOM 679 C CA . ALA A 1 89 ? -8.203 4.583 5.166 1.00 88.31 89 ALA A CA 1
ATOM 680 C C . ALA A 1 89 ? -7.103 4.600 4.088 1.00 88.31 89 ALA A C 1
ATOM 682 O O . ALA A 1 89 ? -6.389 5.586 3.938 1.00 88.31 89 ALA A O 1
ATOM 683 N N . GLY A 1 90 ? -6.999 3.512 3.323 1.00 86.00 90 GLY A N 1
ATOM 684 C CA . GLY A 1 90 ? -5.942 3.303 2.329 1.00 86.00 90 GLY A CA 1
ATOM 685 C C . GLY A 1 90 ? -4.929 2.231 2.737 1.00 86.00 90 GLY A C 1
ATOM 686 O O . GLY A 1 90 ? -4.519 1.457 1.873 1.00 86.00 90 GLY A O 1
ATOM 687 N N . ASP A 1 91 ? -4.620 2.092 4.031 1.00 86.62 91 ASP A N 1
ATOM 688 C CA . ASP A 1 91 ? -3.659 1.088 4.529 1.00 86.62 91 ASP A CA 1
ATOM 689 C C . ASP A 1 91 ? -4.142 -0.343 4.266 1.00 86.62 91 ASP A C 1
ATOM 691 O O . ASP A 1 91 ? -3.356 -1.230 3.928 1.00 86.62 91 ASP A O 1
ATOM 695 N N . GLY A 1 92 ? -5.465 -0.545 4.293 1.00 82.75 92 GLY A N 1
ATOM 696 C CA . GLY A 1 92 ? -6.113 -1.811 3.946 1.00 82.75 92 GLY A CA 1
ATOM 697 C C . GLY A 1 92 ? -5.728 -2.352 2.564 1.00 82.75 92 GLY A C 1
ATOM 698 O O . GLY A 1 92 ? -5.776 -3.565 2.357 1.00 82.75 92 GLY A O 1
ATOM 699 N N . LYS A 1 93 ? -5.248 -1.501 1.642 1.00 79.44 93 LYS A N 1
ATOM 700 C CA . LYS A 1 93 ? -4.733 -1.921 0.331 1.00 79.44 93 LYS A CA 1
ATOM 701 C C . LYS A 1 93 ? -3.567 -2.905 0.456 1.00 79.44 93 LYS A C 1
ATOM 703 O O . LYS A 1 93 ? -3.490 -3.833 -0.346 1.00 79.44 93 LYS A O 1
ATOM 708 N N . LEU A 1 94 ? -2.700 -2.747 1.462 1.00 79.88 94 LEU A N 1
ATOM 709 C CA . LEU A 1 94 ? -1.600 -3.683 1.738 1.00 79.88 94 LEU A CA 1
ATOM 710 C C . LEU A 1 94 ? -2.117 -5.061 2.171 1.00 79.88 94 LEU A C 1
ATOM 712 O O . LEU A 1 94 ? -1.494 -6.079 1.883 1.00 79.88 94 LEU A O 1
ATOM 716 N N . GLY A 1 95 ? -3.286 -5.090 2.812 1.00 74.56 95 GLY A N 1
ATOM 717 C CA . GLY A 1 95 ? -4.000 -6.302 3.193 1.00 74.56 95 GLY A CA 1
ATOM 718 C C . GLY A 1 95 ? -4.973 -6.825 2.135 1.00 74.56 95 GLY A C 1
ATOM 719 O O . GLY A 1 95 ? -5.698 -7.762 2.431 1.00 74.56 95 GLY A O 1
ATOM 720 N N . GLY A 1 96 ? -5.049 -6.245 0.930 1.00 72.25 96 GLY A N 1
ATOM 721 C CA . GLY A 1 96 ? -6.027 -6.650 -0.094 1.00 72.25 96 GLY A CA 1
ATOM 722 C C . GLY A 1 96 ? -7.473 -6.207 0.188 1.00 72.25 96 GLY A C 1
ATOM 723 O O . GLY A 1 96 ? -8.411 -6.708 -0.430 1.00 72.25 96 GLY A O 1
ATOM 724 N N . ILE A 1 97 ? -7.673 -5.268 1.115 1.00 73.94 97 ILE A N 1
ATOM 725 C CA . ILE A 1 97 ? -8.963 -4.634 1.400 1.00 73.94 97 ILE A CA 1
ATOM 726 C C . ILE A 1 97 ? -9.047 -3.358 0.559 1.00 73.94 97 ILE A C 1
ATOM 728 O O . ILE A 1 97 ? -8.456 -2.331 0.889 1.00 73.94 97 ILE A O 1
ATOM 732 N N . LEU A 1 98 ? -9.760 -3.441 -0.563 1.00 72.62 98 LEU A N 1
ATOM 733 C CA . LEU A 1 98 ? -9.858 -2.354 -1.546 1.00 72.62 98 LEU A CA 1
ATOM 734 C C . LEU A 1 98 ? -11.128 -1.509 -1.399 1.00 72.62 98 LEU A C 1
ATOM 736 O O . LEU A 1 98 ? -11.211 -0.421 -1.966 1.00 72.62 98 LEU A O 1
ATOM 740 N N . MET A 1 99 ? -12.120 -2.006 -0.659 1.00 73.38 99 MET A N 1
ATOM 741 C CA . MET A 1 99 ? -13.404 -1.325 -0.526 1.00 73.38 99 MET A CA 1
ATOM 742 C C . MET A 1 99 ? -13.352 -0.277 0.582 1.00 73.38 99 MET A C 1
ATOM 744 O O . MET A 1 99 ? -12.935 -0.598 1.698 1.00 73.38 99 MET A O 1
ATOM 748 N N . PRO A 1 100 ? -13.824 0.951 0.313 1.00 81.56 100 PRO A N 1
ATOM 749 C CA . PRO A 1 100 ? -14.017 1.947 1.353 1.00 81.56 100 PRO A CA 1
ATOM 750 C C . PRO A 1 100 ? -14.979 1.447 2.435 1.00 81.56 100 PRO A C 1
ATOM 752 O O . PRO A 1 100 ? -15.913 0.689 2.157 1.00 81.56 100 PRO A O 1
ATOM 755 N N . ASN A 1 101 ? -14.777 1.916 3.666 1.00 88.25 101 ASN A N 1
ATOM 756 C CA . ASN 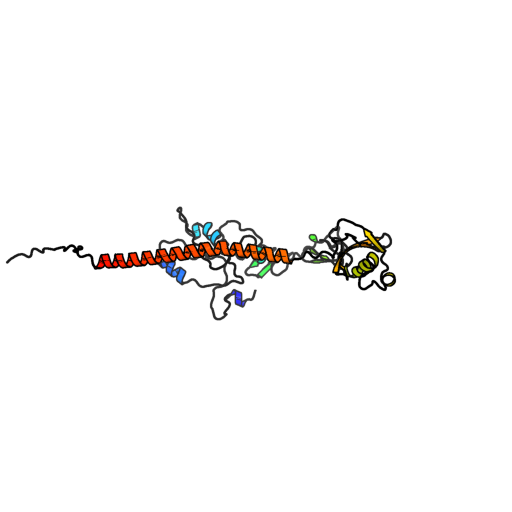A 1 101 ? -15.733 1.703 4.747 1.00 88.25 101 ASN A CA 1
ATOM 757 C C . ASN A 1 101 ? -17.084 2.343 4.367 1.00 88.25 101 ASN A C 1
ATOM 759 O O . ASN A 1 101 ? -17.127 3.491 3.929 1.00 88.25 101 ASN A O 1
ATOM 763 N N . ASP A 1 102 ? -18.182 1.601 4.513 1.00 89.69 102 ASP A N 1
ATOM 764 C CA . ASP A 1 102 ? -19.522 2.035 4.093 1.00 89.69 102 ASP A CA 1
ATOM 765 C C . ASP A 1 102 ? -20.289 2.811 5.180 1.00 89.69 102 ASP A C 1
ATOM 767 O O . ASP A 1 102 ? -21.438 3.200 4.957 1.00 89.69 102 ASP A O 1
ATOM 771 N N . GLY A 1 103 ? -19.680 3.021 6.353 1.00 94.31 103 GLY A N 1
ATOM 772 C CA . GLY A 1 103 ? -20.277 3.738 7.477 1.00 94.31 103 GLY A CA 1
ATOM 773 C C . GLY A 1 103 ? -21.497 3.041 8.082 1.00 94.31 103 GLY A C 1
ATOM 774 O O . GLY A 1 103 ? -22.346 3.713 8.665 1.00 94.31 103 GLY A O 1
ATOM 775 N N . ARG A 1 104 ? -21.635 1.716 7.914 1.00 94.62 104 ARG A N 1
ATOM 776 C CA . ARG A 1 104 ? -22.768 0.929 8.432 1.00 94.62 104 ARG A CA 1
ATOM 777 C C . ARG A 1 104 ? -22.343 -0.047 9.530 1.00 94.62 104 ARG A C 1
ATOM 779 O O . ARG A 1 104 ? -21.169 -0.388 9.680 1.00 94.62 104 ARG A O 1
ATOM 786 N N . CYS A 1 105 ? -23.330 -0.499 10.299 1.00 95.44 105 CYS A N 1
ATOM 787 C CA . CYS A 1 105 ? -23.140 -1.518 11.322 1.00 95.44 105 CYS A CA 1
ATOM 788 C C . CYS A 1 105 ? -23.037 -2.916 10.699 1.00 95.44 105 CYS A C 1
ATOM 790 O O . CYS A 1 105 ? -23.913 -3.305 9.927 1.00 95.44 105 CYS A O 1
ATOM 792 N N . HIS A 1 106 ? -22.003 -3.672 11.071 1.00 95.50 106 HIS A N 1
ATOM 793 C CA . HIS A 1 106 ? -21.742 -5.032 10.585 1.00 95.50 106 HIS A CA 1
ATOM 794 C C . HIS A 1 106 ? -21.279 -5.980 11.697 1.00 95.50 106 HIS A C 1
ATOM 796 O O . HIS A 1 106 ? -20.437 -6.853 11.456 1.00 95.50 106 HIS A O 1
ATOM 802 N N . LEU A 1 107 ? -21.789 -5.820 12.918 1.00 94.38 107 LEU A N 1
ATOM 803 C CA . LEU A 1 107 ? -21.588 -6.828 13.958 1.00 94.38 107 LEU A CA 1
ATOM 804 C C . LEU A 1 107 ? -22.498 -8.027 13.714 1.00 94.38 107 LEU A C 1
ATOM 806 O O . LEU A 1 107 ? -23.691 -7.873 13.443 1.00 94.38 107 LEU A O 1
ATOM 810 N N . ASP A 1 108 ? -21.923 -9.220 13.819 1.00 90.69 108 ASP A N 1
ATOM 811 C CA . ASP A 1 108 ? -22.679 -10.463 13.778 1.00 90.69 108 ASP A CA 1
ATOM 812 C C . ASP A 1 108 ? -23.417 -10.735 15.104 1.00 90.69 108 ASP A C 1
ATOM 814 O O . ASP A 1 108 ? -23.346 -9.965 16.065 1.00 90.69 108 ASP A O 1
ATOM 818 N N . ALA A 1 109 ? -24.126 -11.865 15.172 1.00 89.56 109 ALA A N 1
ATOM 819 C CA . ALA A 1 109 ? -24.855 -12.281 16.371 1.00 89.56 109 ALA A CA 1
ATOM 820 C C . ALA A 1 109 ? -23.955 -12.518 17.605 1.00 89.56 109 ALA A C 1
ATOM 822 O O . ALA A 1 109 ? -24.458 -12.548 18.724 1.00 89.56 109 ALA A O 1
ATOM 823 N N . ASN A 1 110 ? -22.640 -12.675 17.416 1.00 88.06 110 ASN A N 1
ATOM 824 C CA . ASN A 1 110 ? -21.652 -12.846 18.483 1.00 88.06 110 ASN A CA 1
ATOM 825 C C . ASN A 1 110 ? -20.932 -11.530 18.834 1.00 88.06 110 ASN A C 1
ATOM 827 O O . ASN A 1 110 ? -19.963 -11.550 19.600 1.00 88.06 110 ASN A O 1
ATOM 831 N N . GLY A 1 111 ? -21.357 -10.405 18.251 1.00 92.06 111 GLY A N 1
ATOM 832 C CA . GLY A 1 111 ? -20.744 -9.095 18.444 1.00 92.06 111 GLY A CA 1
ATOM 833 C C . GLY A 1 111 ? -19.421 -8.906 17.698 1.00 92.06 111 GLY A C 1
ATOM 834 O O . GLY A 1 111 ? -18.707 -7.951 17.986 1.00 92.06 111 GLY A O 1
ATOM 835 N N . VAL A 1 112 ? -19.048 -9.783 16.763 1.00 92.44 112 VAL A N 1
ATOM 836 C CA . VAL A 1 112 ? -17.787 -9.678 16.009 1.00 92.44 112 VAL A CA 1
ATOM 837 C C . VAL A 1 112 ? -17.999 -8.867 14.733 1.00 92.44 112 VAL A C 1
ATOM 839 O O . VAL A 1 112 ? -18.978 -9.063 14.013 1.00 92.44 112 VAL A O 1
ATOM 842 N N . TYR A 1 113 ? -17.061 -7.970 14.416 1.00 93.50 113 TYR A N 1
ATOM 843 C CA . TYR A 1 113 ? -17.098 -7.203 13.172 1.00 93.50 113 TYR A CA 1
ATOM 844 C C . TYR A 1 113 ? -16.861 -8.098 11.949 1.00 93.50 113 TYR A C 1
ATOM 846 O O . TYR A 1 113 ? -15.739 -8.526 11.652 1.00 93.50 113 TYR A O 1
ATOM 854 N N . SER A 1 114 ? -17.943 -8.355 11.217 1.00 86.56 114 SER A N 1
ATOM 855 C CA . SER A 1 114 ? -18.002 -9.359 10.152 1.00 86.56 114 SER A CA 1
ATOM 856 C C . SER A 1 114 ? -17.310 -8.946 8.852 1.00 86.56 114 SER A C 1
ATOM 858 O O . SER A 1 114 ? -16.947 -9.814 8.065 1.00 86.56 114 SER A O 1
ATOM 860 N N . LYS A 1 115 ? -17.070 -7.651 8.611 1.00 84.50 115 LYS A N 1
ATOM 861 C CA . LYS A 1 115 ? -16.396 -7.203 7.378 1.00 84.50 115 LYS A CA 1
ATOM 862 C C . LYS A 1 115 ? -14.871 -7.147 7.467 1.00 84.50 115 LYS A C 1
ATOM 864 O O . LYS A 1 115 ? -14.224 -6.973 6.442 1.00 84.50 115 LYS A O 1
ATOM 869 N N . SER A 1 116 ? -14.294 -7.370 8.647 1.00 77.56 116 SER A N 1
ATOM 870 C CA . SER A 1 116 ? -12.839 -7.339 8.888 1.00 77.56 116 SER A CA 1
ATOM 871 C C . SER A 1 116 ? -12.011 -8.300 8.022 1.00 77.56 116 SER A C 1
ATOM 873 O O . SER A 1 116 ? -10.817 -8.097 7.839 1.00 77.56 116 SER A O 1
ATOM 875 N N . HIS A 1 117 ? -12.636 -9.354 7.493 1.00 65.00 117 HIS A N 1
ATOM 876 C CA . HIS A 1 117 ? -12.000 -10.396 6.683 1.00 65.00 117 HIS A CA 1
ATOM 877 C C . HIS A 1 117 ? -12.554 -10.464 5.252 1.00 65.00 117 HIS A C 1
ATOM 879 O O . HIS A 1 117 ? -12.255 -11.412 4.525 1.00 65.00 117 HIS A O 1
ATOM 885 N N . LEU A 1 118 ? -13.386 -9.494 4.852 1.00 60.31 118 LEU A N 1
ATOM 886 C CA . LEU A 1 118 ? -13.915 -9.405 3.495 1.00 60.31 118 LEU A CA 1
ATOM 887 C C . LEU A 1 118 ? -12.900 -8.696 2.600 1.00 60.31 118 LEU A C 1
ATOM 889 O O . LEU A 1 118 ? -12.906 -7.476 2.448 1.00 60.31 118 LEU A O 1
ATOM 893 N N . TYR A 1 119 ? -12.048 -9.490 1.968 1.00 58.25 119 TYR A N 1
ATOM 894 C CA . TYR A 1 119 ? -11.232 -9.029 0.855 1.00 58.25 119 TYR A CA 1
ATOM 895 C C . TYR A 1 119 ? -12.127 -9.013 -0.382 1.00 58.25 119 TYR A C 1
ATOM 897 O O . TYR A 1 119 ? -12.489 -10.066 -0.908 1.00 58.25 119 TYR A O 1
ATOM 905 N N . VAL A 1 120 ? -12.551 -7.829 -0.819 1.00 46.03 120 VAL A N 1
ATOM 906 C CA . VAL A 1 120 ? -13.212 -7.690 -2.120 1.00 46.03 120 VAL A CA 1
ATOM 907 C C . VAL A 1 120 ? -12.113 -7.577 -3.166 1.00 46.03 120 VAL A C 1
ATOM 909 O O . VAL A 1 120 ? -11.641 -6.496 -3.509 1.00 46.03 120 VAL A O 1
ATOM 912 N N . GLY A 1 121 ? -11.674 -8.749 -3.603 1.00 59.38 121 GLY A N 1
ATOM 913 C CA . GLY A 1 121 ? -11.042 -8.977 -4.891 1.00 59.38 121 GLY A CA 1
ATOM 914 C C . GLY A 1 121 ? -11.994 -9.805 -5.744 1.00 59.38 121 GLY A C 1
ATOM 915 O O . GLY A 1 121 ? -13.150 -10.010 -5.378 1.00 59.38 121 GLY A O 1
ATOM 916 N N . ASN A 1 122 ? -11.528 -10.310 -6.875 1.00 72.44 122 ASN A N 1
ATOM 917 C CA . ASN A 1 122 ? -12.344 -11.049 -7.836 1.00 72.44 122 ASN A CA 1
ATOM 918 C C . ASN A 1 122 ? -12.652 -12.491 -7.368 1.00 72.44 122 ASN A C 1
ATOM 920 O O . ASN A 1 122 ? -12.398 -13.478 -8.059 1.00 72.44 122 ASN A O 1
ATOM 924 N N . GLY A 1 123 ? -13.152 -12.623 -6.140 1.00 74.62 123 GLY A N 1
ATOM 925 C CA . GLY A 1 123 ? -13.349 -13.862 -5.402 1.00 74.62 123 GLY A CA 1
ATOM 926 C C . GLY A 1 123 ? -13.920 -13.621 -4.004 1.00 74.62 123 GLY A C 1
ATOM 927 O O . GLY A 1 123 ? -14.009 -12.491 -3.531 1.00 74.62 123 GLY A O 1
ATOM 928 N N . GLN A 1 124 ? -14.317 -14.700 -3.332 1.00 78.06 124 GLN A N 1
ATOM 929 C CA . GLN A 1 124 ? -14.707 -14.676 -1.923 1.00 78.06 124 GLN A CA 1
ATOM 930 C C . GLN A 1 124 ? -13.561 -15.206 -1.071 1.00 78.06 124 GLN A C 1
ATOM 932 O O . GLN A 1 124 ? -13.187 -16.374 -1.162 1.00 78.06 124 GLN A O 1
ATOM 937 N N . CYS A 1 125 ? -13.017 -14.347 -0.220 1.00 67.94 125 CYS A N 1
ATOM 938 C CA . CYS A 1 125 ? -11.903 -14.681 0.652 1.00 67.94 125 CYS A CA 1
ATOM 939 C C . CYS A 1 125 ? -12.362 -14.828 2.100 1.00 67.94 125 CYS A C 1
ATOM 941 O O . CYS A 1 125 ? -13.029 -13.950 2.643 1.00 67.94 125 CYS A O 1
ATOM 943 N N . ARG A 1 126 ? -11.979 -15.931 2.747 1.00 64.81 126 ARG A N 1
ATOM 944 C CA . ARG A 1 126 ? -12.203 -16.167 4.177 1.00 64.81 126 ARG A CA 1
ATOM 945 C C . ARG A 1 126 ? -10.916 -16.639 4.829 1.00 64.81 126 ARG A C 1
ATOM 947 O O . ARG A 1 126 ? -10.315 -17.619 4.399 1.00 64.81 126 ARG A O 1
ATOM 954 N N . CYS A 1 127 ? -10.486 -15.932 5.874 1.00 59.22 127 CYS A N 1
ATOM 955 C CA . CYS A 1 127 ? -9.292 -16.270 6.654 1.00 59.22 127 CYS A CA 1
ATOM 956 C C . CYS A 1 127 ? -8.059 -16.554 5.768 1.00 59.22 127 CYS A C 1
ATOM 958 O O . CYS A 1 127 ? -7.386 -17.568 5.946 1.00 59.22 127 CYS A O 1
ATOM 960 N N . GLY A 1 128 ? -7.777 -15.704 4.775 1.00 59.28 128 GLY A N 1
ATOM 961 C CA . GLY A 1 128 ? -6.619 -15.848 3.882 1.00 59.28 128 GLY A CA 1
ATOM 962 C C . GLY A 1 128 ? -6.640 -17.082 2.968 1.00 59.28 128 GLY A C 1
ATOM 963 O O . GLY A 1 128 ? -5.576 -17.517 2.535 1.00 59.28 128 GLY A O 1
ATOM 964 N N . GLN A 1 129 ? -7.807 -17.690 2.741 1.00 70.69 129 GLN A N 1
ATOM 965 C CA . GLN A 1 129 ? -8.068 -18.599 1.626 1.00 70.69 129 GLN A CA 1
ATOM 966 C C . GLN A 1 129 ? -9.143 -17.968 0.748 1.00 70.69 129 GLN A C 1
ATOM 968 O O . GLN A 1 129 ? -10.202 -17.582 1.245 1.00 70.69 129 GLN A O 1
ATOM 973 N N . CYS A 1 130 ? -8.858 -17.849 -0.543 1.00 78.31 130 CYS A N 1
ATOM 974 C CA . CYS A 1 130 ? -9.738 -17.196 -1.496 1.00 78.31 130 CYS A CA 1
ATOM 975 C C . CYS A 1 130 ? -10.284 -18.189 -2.511 1.00 78.31 130 CYS A C 1
ATOM 977 O O . CYS A 1 130 ? -9.536 -18.960 -3.106 1.00 78.31 130 CYS A O 1
ATOM 979 N N . GLN A 1 131 ? -11.598 -18.151 -2.706 1.00 86.75 131 GLN A N 1
ATOM 980 C CA . GLN A 1 131 ? -12.266 -18.823 -3.805 1.00 86.75 131 GLN A CA 1
ATOM 981 C C . GLN A 1 131 ? -12.496 -17.805 -4.917 1.00 86.75 131 GLN A C 1
ATOM 983 O O . GLN A 1 131 ? -13.348 -16.922 -4.799 1.00 86.75 131 GLN A O 1
ATOM 988 N N . CYS A 1 132 ? -11.703 -17.909 -5.978 1.00 85.00 132 CYS A N 1
ATOM 989 C CA . CYS A 1 132 ? -11.748 -16.964 -7.083 1.00 85.00 132 CYS A CA 1
ATOM 990 C C . CYS A 1 132 ? -12.948 -17.198 -7.994 1.00 85.00 132 CYS A C 1
ATOM 992 O O . CYS A 1 132 ? -13.445 -18.317 -8.134 1.00 85.00 132 CYS A O 1
ATOM 994 N N . GLN A 1 133 ? -13.423 -16.114 -8.600 1.00 87.88 133 GLN A N 1
ATOM 995 C CA . GLN A 1 133 ? -14.384 -16.171 -9.694 1.00 87.88 133 GLN A CA 1
ATOM 996 C C . GLN A 1 133 ? -13.733 -16.821 -10.925 1.00 87.88 133 GLN A C 1
ATOM 998 O O . GLN A 1 133 ? -12.510 -16.892 -11.018 1.00 87.88 133 GLN A O 1
ATOM 1003 N N . ALA A 1 134 ? -14.551 -17.284 -11.876 1.00 85.06 134 ALA A N 1
ATOM 1004 C CA . ALA A 1 134 ? -14.123 -18.150 -12.982 1.00 85.06 134 ALA A CA 1
ATOM 1005 C C . ALA A 1 134 ? -12.939 -17.619 -13.825 1.00 85.06 134 ALA A C 1
ATOM 1007 O O . ALA A 1 134 ? -12.199 -18.426 -14.377 1.00 85.06 134 ALA A O 1
ATOM 1008 N N . ASN A 1 135 ? -12.709 -16.299 -13.862 1.00 88.44 135 ASN A N 1
ATOM 1009 C CA . ASN A 1 135 ? -11.644 -15.669 -14.655 1.00 88.44 135 ASN A CA 1
ATOM 1010 C C . ASN A 1 135 ? -10.519 -15.068 -13.803 1.00 88.44 135 ASN A C 1
ATOM 1012 O O . ASN A 1 135 ? -9.821 -14.163 -14.255 1.00 88.44 135 ASN A O 1
ATOM 1016 N N . TYR A 1 136 ? -10.343 -15.529 -12.564 1.00 88.19 136 TYR A N 1
ATOM 1017 C CA . TYR A 1 136 ? -9.303 -15.013 -11.681 1.00 88.19 136 TYR A CA 1
ATOM 1018 C C . TYR A 1 136 ? -8.558 -16.116 -10.945 1.00 88.19 136 TYR A C 1
ATOM 1020 O O . TYR A 1 136 ? -9.107 -17.160 -10.603 1.00 88.19 136 TYR A O 1
ATOM 1028 N N . THR A 1 137 ? -7.280 -15.860 -10.688 1.00 86.88 137 THR A N 1
ATOM 1029 C CA . THR A 1 137 ? -6.362 -16.754 -9.980 1.00 86.88 137 THR A CA 1
ATOM 1030 C C . THR A 1 137 ? -5.463 -15.955 -9.038 1.00 86.88 137 THR A C 1
ATOM 1032 O O . THR A 1 137 ? -5.560 -14.728 -8.952 1.00 86.88 137 THR A O 1
ATOM 1035 N N . GLY A 1 138 ? -4.587 -16.653 -8.320 1.00 79.88 138 GLY A N 1
ATOM 1036 C CA . GLY A 1 138 ? -3.734 -16.069 -7.292 1.00 79.88 138 GLY A CA 1
ATOM 1037 C C . GLY A 1 138 ? -4.284 -16.305 -5.889 1.00 79.88 138 GLY A C 1
ATOM 1038 O O . GLY A 1 138 ? -5.407 -16.774 -5.697 1.00 79.88 138 GLY A O 1
ATOM 1039 N N . SER A 1 139 ? -3.452 -16.032 -4.889 1.00 74.06 139 SER A N 1
ATOM 1040 C CA . SER A 1 139 ? -3.775 -16.325 -3.486 1.00 74.06 139 SER A CA 1
ATOM 1041 C C . SER A 1 139 ? -4.863 -15.412 -2.908 1.00 74.06 139 SER A C 1
ATOM 1043 O O . SER A 1 139 ? -5.508 -15.773 -1.923 1.00 74.06 139 SER A O 1
ATOM 1045 N N . ALA A 1 140 ? -5.081 -14.267 -3.555 1.00 71.94 140 ALA A N 1
ATOM 1046 C CA . ALA A 1 140 ? -6.058 -13.235 -3.243 1.00 71.94 140 ALA A CA 1
ATOM 1047 C C . ALA A 1 140 ? -6.999 -12.921 -4.430 1.00 71.94 140 ALA A C 1
ATOM 1049 O O . ALA A 1 140 ? -7.707 -11.914 -4.403 1.00 71.94 140 ALA A O 1
ATOM 1050 N N . CYS A 1 141 ? -7.032 -13.770 -5.466 1.00 82.00 141 CYS A N 1
ATOM 1051 C CA . CYS A 1 141 ? -7.793 -13.548 -6.706 1.00 82.00 141 CYS A CA 1
ATOM 1052 C C . CYS A 1 141 ? -7.418 -12.246 -7.437 1.00 82.00 141 CYS A C 1
ATOM 1054 O O . CYS A 1 141 ? -8.258 -11.535 -7.999 1.00 82.00 141 CYS A O 1
ATOM 1056 N N . GLU A 1 142 ? -6.129 -11.930 -7.391 1.00 78.25 142 GLU A N 1
ATOM 1057 C CA . GLU A 1 142 ? -5.507 -10.720 -7.913 1.00 78.25 142 GLU A CA 1
ATOM 1058 C C . GLU A 1 142 ? -5.209 -10.790 -9.417 1.00 78.25 142 GLU A C 1
ATOM 1060 O O . GLU A 1 142 ? -5.108 -9.754 -10.073 1.00 78.25 142 GLU A O 1
ATOM 1065 N N . CYS A 1 143 ? -5.080 -11.994 -9.979 1.00 84.00 143 CYS A N 1
ATOM 1066 C CA . CYS A 1 143 ? -4.628 -12.198 -11.351 1.00 84.00 143 CYS A CA 1
ATOM 1067 C C . CYS A 1 143 ? -5.800 -12.553 -12.270 1.00 84.00 143 CYS A C 1
ATOM 1069 O O . CYS A 1 143 ? -6.384 -13.625 -12.131 1.00 84.00 143 CYS A O 1
ATOM 1071 N N . SER A 1 144 ? -6.137 -11.673 -13.216 1.00 87.62 144 SER A N 1
ATOM 1072 C CA . SER A 1 144 ? -7.164 -11.943 -14.233 1.00 87.62 144 SER A CA 1
ATOM 1073 C C . SER A 1 144 ? -6.647 -12.901 -15.312 1.00 87.62 144 SER A C 1
ATOM 1075 O O . SER A 1 144 ? -5.531 -12.748 -15.800 1.00 87.62 144 SER A O 1
ATOM 1077 N N . LEU A 1 145 ? -7.464 -13.876 -15.700 1.00 87.75 145 LEU A N 1
ATOM 1078 C CA . LEU A 1 145 ? -7.195 -14.788 -16.815 1.00 87.75 145 LEU A CA 1
ATOM 1079 C C . LEU A 1 145 ? -7.659 -14.229 -18.166 1.00 87.75 145 LEU A C 1
ATOM 1081 O O . LEU A 1 145 ? -7.370 -14.834 -19.198 1.00 87.75 145 LEU A O 1
ATOM 1085 N N . ASP A 1 146 ? -8.362 -13.094 -18.174 1.00 89.12 146 ASP A N 1
ATOM 1086 C CA . ASP A 1 146 ? -8.739 -12.428 -19.416 1.00 89.12 146 ASP A CA 1
ATOM 1087 C C . ASP A 1 146 ? -7.497 -11.854 -20.112 1.00 89.12 146 ASP A C 1
ATOM 1089 O O . ASP A 1 146 ? -6.490 -11.521 -19.482 1.00 89.12 146 ASP A O 1
ATOM 1093 N N . THR A 1 147 ? -7.582 -11.728 -21.435 1.00 90.56 147 THR A N 1
ATOM 1094 C CA . THR A 1 147 ? -6.505 -11.187 -22.281 1.00 90.56 147 THR A CA 1
ATOM 1095 C C . THR A 1 147 ? -6.910 -9.913 -23.022 1.00 90.56 147 THR A C 1
ATOM 1097 O O . THR A 1 147 ? -6.096 -9.328 -23.730 1.00 90.56 147 THR A O 1
ATOM 1100 N N . ASN A 1 148 ? -8.140 -9.430 -22.813 1.00 89.06 148 ASN A N 1
ATOM 1101 C CA . ASN A 1 148 ? -8.697 -8.257 -23.495 1.00 89.06 148 ASN A CA 1
ATOM 1102 C C . ASN A 1 148 ? -7.875 -6.978 -23.266 1.00 89.06 148 ASN A C 1
ATOM 1104 O O . ASN A 1 148 ? -7.803 -6.126 -24.138 1.00 89.06 148 ASN A O 1
ATOM 1108 N N . GLY A 1 149 ? -7.253 -6.835 -22.093 1.00 86.25 149 GLY A N 1
ATOM 1109 C CA . GLY A 1 149 ? -6.369 -5.716 -21.752 1.00 86.25 149 GLY A CA 1
ATOM 1110 C C . GLY A 1 149 ? -4.964 -5.824 -22.349 1.00 86.25 149 GLY A C 1
ATOM 1111 O O . GLY A 1 149 ? -4.176 -4.897 -22.204 1.00 86.25 149 GLY A O 1
ATOM 1112 N N . CYS A 1 150 ? -4.645 -6.944 -22.998 1.00 92.25 150 CYS A N 1
ATOM 1113 C CA . CYS A 1 150 ? -3.404 -7.161 -23.732 1.00 92.25 150 CYS A CA 1
ATOM 1114 C C . CYS A 1 150 ? -3.602 -7.105 -25.253 1.00 92.25 150 CYS A C 1
ATOM 1116 O O . CYS A 1 150 ? -2.612 -7.046 -25.981 1.00 92.25 150 CYS A O 1
ATOM 1118 N N . ASP A 1 151 ? -4.842 -7.181 -25.738 1.00 91.94 151 ASP A N 1
ATOM 1119 C CA . ASP A 1 151 ? -5.161 -7.229 -27.162 1.00 91.94 151 ASP A CA 1
ATOM 1120 C C . ASP A 1 151 ? -5.166 -5.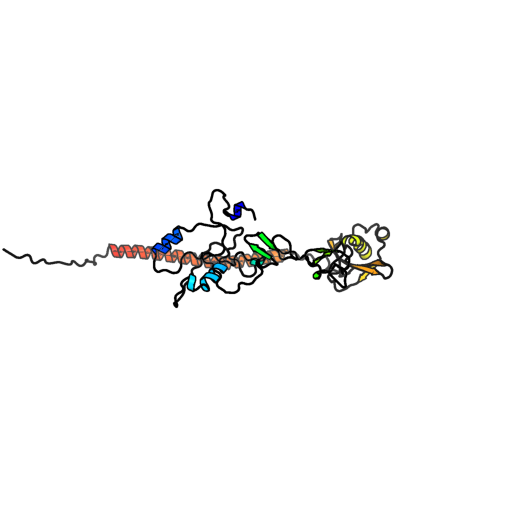821 -27.778 1.00 91.94 151 ASP A C 1
ATOM 1122 O O . ASP A 1 151 ? -5.867 -4.921 -27.313 1.00 91.94 151 ASP A O 1
ATOM 1126 N N . GLN A 1 152 ? -4.375 -5.637 -28.835 1.00 87.62 152 GLN A N 1
ATOM 1127 C CA . GLN A 1 152 ? -4.435 -4.479 -29.723 1.00 87.62 152 GLN A CA 1
ATOM 1128 C C . GLN A 1 152 ? -4.632 -4.965 -31.157 1.00 87.62 152 GLN A C 1
ATOM 1130 O O . GLN A 1 152 ? -3.758 -5.621 -31.723 1.00 87.62 152 GLN A O 1
ATOM 1135 N N . GLU A 1 153 ? -5.792 -4.644 -31.739 1.00 85.69 153 GLU A N 1
ATOM 1136 C CA . GLU A 1 153 ? -6.164 -4.998 -33.119 1.00 85.69 153 GLU A CA 1
ATOM 1137 C C . GLU A 1 153 ? -5.981 -6.497 -33.461 1.00 85.69 153 GLU A C 1
ATOM 1139 O O . GLU A 1 153 ? -5.608 -6.859 -34.578 1.00 85.69 153 GLU A O 1
ATOM 1144 N N . GLY A 1 154 ? -6.240 -7.392 -32.501 1.00 87.19 154 GLY A N 1
ATOM 1145 C CA . GLY A 1 154 ? -6.121 -8.843 -32.660 1.00 87.19 154 GLY A CA 1
ATOM 1146 C C . GLY A 1 154 ? -4.715 -9.392 -32.405 1.00 87.19 154 GLY A C 1
ATOM 1147 O O . GLY A 1 154 ? -4.458 -10.570 -32.670 1.00 87.19 154 GLY A O 1
ATOM 1148 N N . LYS A 1 155 ? -3.784 -8.567 -31.911 1.00 91.31 155 LYS A N 1
ATOM 1149 C CA . LYS A 1 155 ? -2.432 -8.978 -31.515 1.00 91.31 155 LYS A CA 1
ATOM 1150 C C . LYS A 1 155 ? -2.232 -8.779 -30.020 1.00 91.31 155 LYS A C 1
ATOM 1152 O O . LYS A 1 155 ? -2.144 -7.656 -29.527 1.00 91.31 155 LYS A O 1
ATOM 1157 N N . ILE A 1 156 ? -2.049 -9.890 -29.311 1.00 93.06 156 ILE A N 1
ATOM 1158 C CA . ILE A 1 156 ? -1.665 -9.877 -27.899 1.00 93.06 156 ILE A CA 1
ATOM 1159 C C . ILE A 1 156 ? -0.281 -9.239 -27.754 1.00 93.06 156 ILE A C 1
ATOM 1161 O O . ILE A 1 156 ? 0.690 -9.710 -28.347 1.00 93.06 156 ILE A O 1
ATOM 1165 N N . CYS A 1 157 ? -0.200 -8.162 -26.970 1.00 93.31 157 CYS A N 1
ATOM 1166 C CA . CYS A 1 157 ? 1.035 -7.440 -26.663 1.00 93.31 157 CYS A CA 1
ATOM 1167 C C . CYS A 1 157 ? 1.833 -7.046 -27.913 1.00 93.31 157 CYS A C 1
ATOM 1169 O O . CYS A 1 157 ? 3.057 -7.152 -27.929 1.00 93.31 157 CYS A O 1
ATOM 1171 N N . ASN A 1 158 ? 1.128 -6.680 -28.994 1.00 91.75 158 ASN A N 1
ATOM 1172 C CA . ASN A 1 158 ? 1.702 -6.367 -30.308 1.00 91.75 158 ASN A CA 1
ATOM 1173 C C . ASN A 1 158 ? 2.627 -7.461 -30.893 1.00 91.75 158 ASN A C 1
ATOM 1175 O O . ASN A 1 158 ? 3.338 -7.211 -31.862 1.00 91.75 158 ASN A O 1
ATOM 1179 N N . GLY A 1 159 ? 2.594 -8.689 -30.358 1.00 92.12 159 GLY A N 1
ATOM 1180 C CA . GLY A 1 159 ? 3.500 -9.779 -30.735 1.00 92.12 159 GLY A CA 1
ATOM 1181 C C . GLY A 1 159 ? 4.910 -9.686 -30.135 1.00 92.12 159 GLY A C 1
ATOM 1182 O O . GLY A 1 159 ? 5.795 -10.414 -30.580 1.00 92.12 159 GLY A O 1
ATOM 1183 N N . HIS A 1 160 ? 5.124 -8.811 -29.149 1.00 91.19 160 HIS A N 1
ATOM 1184 C CA . HIS A 1 160 ? 6.426 -8.519 -28.534 1.00 91.19 160 HIS A CA 1
ATOM 1185 C C . HIS A 1 160 ? 6.435 -8.761 -27.018 1.00 91.19 160 HIS A C 1
ATOM 1187 O O . HIS A 1 160 ? 7.043 -8.023 -26.239 1.00 91.19 160 HIS A O 1
ATOM 1193 N N . GLY A 1 161 ? 5.698 -9.777 -26.588 1.00 91.94 161 GLY A N 1
ATOM 1194 C CA . GLY A 1 161 ? 5.607 -10.182 -25.198 1.00 91.94 161 GLY A CA 1
ATOM 1195 C C . GLY A 1 161 ? 4.525 -11.228 -24.993 1.00 91.94 161 GLY A C 1
ATOM 1196 O O . GLY A 1 161 ? 3.934 -11.748 -25.943 1.00 91.94 161 GLY A O 1
ATOM 1197 N N . HIS A 1 162 ? 4.226 -11.505 -23.730 1.00 94.06 162 HIS A N 1
ATOM 1198 C CA . HIS A 1 162 ? 3.159 -12.418 -23.339 1.00 94.06 162 HIS A CA 1
ATOM 1199 C C . HIS A 1 162 ? 2.200 -11.752 -22.350 1.00 94.06 162 HIS A C 1
ATOM 1201 O O . HIS A 1 162 ? 2.581 -10.881 -21.570 1.00 94.06 162 HIS A O 1
ATOM 1207 N N . CYS A 1 163 ? 0.929 -12.152 -22.391 1.00 92.94 163 CYS A N 1
ATOM 1208 C CA . CYS A 1 163 ? -0.091 -11.613 -21.498 1.00 92.94 163 CYS A CA 1
ATOM 1209 C C . CYS A 1 163 ? -0.130 -12.409 -20.189 1.00 92.94 163 CYS A C 1
ATOM 1211 O O . CYS A 1 163 ? -0.323 -13.625 -20.202 1.00 92.94 163 CYS A O 1
ATOM 1213 N N . ALA A 1 164 ? 0.019 -11.718 -19.063 1.00 90.50 164 ALA A N 1
ATOM 1214 C CA . ALA A 1 164 ? -0.076 -12.280 -17.725 1.00 90.50 164 ALA A CA 1
ATOM 1215 C C . ALA A 1 164 ? -0.926 -11.362 -16.840 1.00 90.50 164 ALA A C 1
ATOM 1217 O O . ALA A 1 164 ? -0.689 -10.156 -16.762 1.00 90.50 164 ALA A O 1
ATOM 1218 N N . CYS A 1 165 ? -1.922 -11.927 -16.157 1.00 87.19 165 CYS A N 1
ATOM 1219 C CA . CYS A 1 165 ? -2.845 -11.169 -15.309 1.00 87.19 165 CYS A CA 1
ATOM 1220 C C . CYS A 1 165 ? -3.540 -10.001 -16.045 1.00 87.19 165 CYS A C 1
ATOM 1222 O O . CYS A 1 165 ? -3.679 -8.914 -15.481 1.00 87.19 165 CYS A O 1
ATOM 1224 N N . ASN A 1 166 ? -3.939 -10.214 -17.308 1.00 88.12 166 ASN A N 1
ATOM 1225 C CA . ASN A 1 166 ? -4.520 -9.205 -18.206 1.00 88.12 166 ASN A CA 1
ATOM 1226 C C . ASN A 1 166 ? -3.634 -7.953 -18.424 1.00 88.12 166 ASN A C 1
ATOM 1228 O O . ASN A 1 166 ? -4.133 -6.848 -18.642 1.00 88.12 166 ASN A O 1
ATOM 1232 N N . ARG A 1 167 ? -2.307 -8.116 -18.325 1.00 90.75 167 ARG A N 1
ATOM 1233 C CA . ARG A 1 167 ? -1.286 -7.110 -18.654 1.00 90.75 167 ARG A CA 1
ATOM 1234 C C . ARG A 1 167 ? -0.147 -7.728 -19.454 1.00 90.75 167 ARG A C 1
ATOM 1236 O O . ARG A 1 167 ? 0.185 -8.897 -19.275 1.00 90.75 167 ARG A O 1
ATOM 1243 N N . CYS A 1 168 ? 0.488 -6.927 -20.300 1.00 92.00 168 CYS A N 1
ATOM 1244 C CA . CYS A 1 168 ? 1.620 -7.385 -21.091 1.00 92.00 168 CYS A CA 1
ATOM 1245 C C . CYS A 1 168 ? 2.923 -7.415 -20.290 1.00 92.00 168 CYS A C 1
ATOM 1247 O O . CYS A 1 168 ? 3.303 -6.432 -19.654 1.00 92.00 168 CYS A O 1
ATOM 1249 N N . GLN A 1 169 ? 3.620 -8.547 -20.358 1.00 93.31 169 GLN A N 1
ATOM 1250 C CA . GLN A 1 169 ? 5.024 -8.687 -19.992 1.00 93.31 169 GLN A CA 1
ATOM 1251 C C . GLN A 1 169 ? 5.843 -8.691 -21.282 1.00 93.31 169 GLN A C 1
ATOM 1253 O O . GLN A 1 169 ? 5.789 -9.648 -22.055 1.00 93.31 169 GLN A O 1
ATOM 1258 N N . CYS A 1 170 ? 6.536 -7.582 -21.532 1.00 89.44 170 CYS A N 1
ATOM 1259 C CA . CYS A 1 170 ? 7.252 -7.349 -22.781 1.00 89.44 170 CYS A CA 1
ATOM 1260 C C . CYS A 1 170 ? 8.571 -8.109 -22.856 1.00 89.44 170 CYS A C 1
ATOM 1262 O O . CYS A 1 170 ? 9.271 -8.271 -21.853 1.00 89.44 170 CYS A O 1
ATOM 1264 N N . ASP A 1 171 ? 8.916 -8.532 -24.068 1.00 85.56 171 ASP A N 1
ATOM 1265 C CA . ASP A 1 171 ? 10.221 -9.102 -24.366 1.00 85.56 171 ASP A CA 1
ATOM 1266 C C . ASP A 1 171 ? 11.316 -8.028 -24.265 1.00 85.56 171 ASP A C 1
ATOM 1268 O O . ASP A 1 171 ? 11.062 -6.822 -24.332 1.00 85.56 171 ASP A O 1
ATOM 1272 N N . VAL A 1 172 ? 12.569 -8.461 -24.104 1.00 75.12 172 VAL A N 1
ATOM 1273 C CA . VAL A 1 172 ? 13.711 -7.551 -23.933 1.00 75.12 172 VAL A CA 1
ATOM 1274 C C . VAL A 1 172 ? 13.791 -6.556 -25.095 1.00 75.12 172 VAL A C 1
ATOM 1276 O O . VAL A 1 172 ? 13.864 -6.948 -26.258 1.00 75.12 172 VAL A O 1
ATOM 1279 N N . GLY A 1 173 ? 13.825 -5.263 -24.765 1.00 69.50 173 GLY A N 1
ATOM 1280 C CA . GLY A 1 173 ? 13.881 -4.170 -25.740 1.00 69.50 173 GLY A CA 1
ATOM 1281 C C . GLY A 1 173 ? 12.518 -3.608 -26.153 1.00 69.50 173 GLY A C 1
ATOM 1282 O O . GLY A 1 173 ? 12.475 -2.662 -26.937 1.00 69.50 173 GLY A O 1
ATOM 1283 N N . TRP A 1 174 ? 11.420 -4.135 -25.606 1.00 81.81 174 TRP A N 1
ATOM 1284 C CA . TRP A 1 174 ? 10.071 -3.610 -25.804 1.00 81.81 174 TRP A CA 1
ATOM 1285 C C . TRP A 1 174 ? 9.496 -3.028 -24.515 1.00 81.81 174 TRP A C 1
ATOM 1287 O O . TRP A 1 174 ? 9.716 -3.532 -23.414 1.00 81.81 174 TRP A O 1
ATOM 1297 N N . LEU A 1 175 ? 8.768 -1.930 -24.663 1.00 77.69 175 LEU A N 1
ATOM 1298 C CA . LEU A 1 175 ? 8.244 -1.090 -23.601 1.00 77.69 175 LEU A CA 1
ATOM 1299 C C . LEU A 1 175 ? 6.816 -0.643 -23.932 1.00 77.69 175 LEU A C 1
ATOM 1301 O O . LEU A 1 175 ? 6.273 -0.887 -25.014 1.00 77.69 175 LEU A O 1
ATOM 1305 N N . GLY A 1 176 ? 6.208 0.020 -22.956 1.00 79.69 176 GLY A N 1
ATOM 1306 C CA . GLY A 1 176 ? 4.826 0.464 -23.027 1.00 79.69 176 GLY A CA 1
ATOM 1307 C C . GLY A 1 176 ? 3.850 -0.603 -22.538 1.00 79.69 176 GLY A C 1
ATOM 1308 O O . GLY A 1 176 ? 4.183 -1.772 -22.353 1.00 79.69 176 GLY A O 1
ATOM 1309 N N . SER A 1 177 ? 2.607 -0.186 -22.313 1.00 83.62 177 SER A N 1
ATOM 1310 C CA . SER A 1 177 ? 1.560 -1.031 -21.724 1.00 83.62 177 SER A CA 1
ATOM 1311 C C . SER A 1 177 ? 1.183 -2.249 -22.575 1.00 83.62 177 SER A C 1
ATOM 1313 O O . SER A 1 177 ? 0.662 -3.220 -22.032 1.00 83.62 177 SER A O 1
ATOM 1315 N N . HIS A 1 178 ? 1.467 -2.203 -23.880 1.00 90.19 178 HIS A N 1
ATOM 1316 C CA . HIS A 1 178 ? 1.171 -3.266 -24.843 1.00 90.19 178 HIS A CA 1
ATOM 1317 C C . HIS A 1 178 ? 2.402 -3.695 -25.658 1.00 90.19 178 HIS A C 1
ATOM 1319 O O . HIS A 1 178 ? 2.234 -4.306 -26.708 1.00 90.19 178 HIS A O 1
ATOM 1325 N N . CYS A 1 179 ? 3.622 -3.359 -25.221 1.00 89.75 179 CYS A N 1
ATOM 1326 C CA . CYS A 1 179 ? 4.865 -3.710 -25.926 1.00 89.75 179 CYS A CA 1
ATOM 1327 C C . CYS A 1 179 ? 4.938 -3.167 -27.365 1.00 89.75 179 CYS A C 1
ATOM 1329 O O . CYS A 1 179 ? 5.451 -3.825 -28.265 1.00 89.75 179 CYS A O 1
ATOM 1331 N N . ALA A 1 180 ? 4.380 -1.975 -27.591 1.00 85.50 180 ALA A N 1
ATOM 1332 C CA . ALA A 1 180 ? 4.411 -1.306 -28.892 1.00 85.50 180 ALA A CA 1
ATOM 1333 C C . ALA A 1 180 ? 5.694 -0.484 -29.094 1.00 85.50 180 ALA A C 1
ATOM 1335 O O . ALA A 1 180 ? 6.106 -0.247 -30.230 1.00 85.50 180 ALA A O 1
ATOM 1336 N N . ASP A 1 181 ? 6.331 -0.053 -28.003 1.00 81.19 181 ASP A N 1
ATOM 1337 C CA . ASP A 1 181 ? 7.485 0.834 -28.056 1.00 81.19 181 ASP A CA 1
ATOM 1338 C C . ASP A 1 181 ? 8.774 0.018 -28.035 1.00 81.19 181 ASP A C 1
ATOM 1340 O O . ASP A 1 181 ? 9.025 -0.741 -27.106 1.00 81.19 181 ASP A O 1
ATOM 1344 N N . HIS A 1 182 ? 9.623 0.179 -29.046 1.00 73.19 182 HIS A N 1
ATOM 1345 C CA . HIS A 1 182 ? 10.919 -0.490 -29.092 1.00 73.19 182 HIS A CA 1
ATOM 1346 C C . HIS A 1 182 ? 12.012 0.437 -28.546 1.00 73.19 182 HIS A C 1
ATOM 1348 O O . HIS A 1 182 ? 12.393 1.404 -29.211 1.00 73.19 182 HIS A O 1
ATOM 1354 N N . GLN A 1 183 ? 12.598 0.107 -27.396 1.00 68.12 183 GLN A N 1
ATOM 1355 C CA . GLN A 1 183 ? 13.820 0.748 -26.912 1.00 68.12 183 GLN A CA 1
ATOM 1356 C C . GLN A 1 183 ? 14.989 -0.224 -27.044 1.00 68.12 183 GLN A C 1
ATOM 1358 O O . GLN A 1 183 ? 15.127 -1.194 -26.303 1.00 68.12 183 GLN A O 1
ATOM 1363 N N . MET A 1 184 ? 15.845 0.045 -28.033 1.00 68.00 184 MET A N 1
ATOM 1364 C CA . MET A 1 184 ? 17.099 -0.688 -28.219 1.00 68.00 184 MET A CA 1
ATOM 1365 C C . MET A 1 184 ? 17.917 -0.625 -26.911 1.00 68.00 184 MET A C 1
ATOM 1367 O O . MET A 1 184 ? 17.997 0.459 -26.327 1.00 68.00 184 MET A O 1
ATOM 1371 N N . PRO A 1 185 ? 18.544 -1.726 -26.449 1.00 76.50 185 PRO A N 1
ATOM 1372 C CA . PRO A 1 185 ? 19.312 -1.727 -25.207 1.00 76.50 185 PRO A CA 1
ATOM 1373 C C . PRO A 1 185 ? 20.397 -0.646 -25.220 1.00 76.50 185 PRO A C 1
ATOM 1375 O O . PRO A 1 185 ? 21.359 -0.726 -25.987 1.00 76.50 185 PRO A O 1
ATOM 1378 N N . CYS A 1 186 ? 20.248 0.365 -24.361 1.00 83.19 186 CYS A N 1
ATOM 1379 C CA . CYS A 1 186 ? 21.182 1.486 -24.275 1.00 83.19 186 CYS A CA 1
ATOM 1380 C C . CYS A 1 186 ? 22.619 0.994 -24.022 1.00 83.19 186 CYS A C 1
ATOM 1382 O O . CYS A 1 186 ? 23.560 1.406 -24.691 1.00 83.19 186 CYS A O 1
ATOM 1384 N N . GLU A 1 187 ? 22.802 0.022 -23.131 1.00 84.56 187 GLU A N 1
ATOM 1385 C CA . GLU A 1 187 ? 24.123 -0.517 -22.778 1.00 84.56 187 GLU A CA 1
ATOM 1386 C C . GLU A 1 187 ? 24.969 -0.946 -23.987 1.00 84.56 187 GLU A C 1
ATOM 1388 O O . GLU A 1 187 ? 26.171 -0.696 -24.008 1.00 84.56 187 GLU A O 1
ATOM 1393 N N . VAL A 1 188 ? 24.342 -1.499 -25.031 1.00 84.81 188 VAL A N 1
ATOM 1394 C CA . VAL A 1 188 ? 25.034 -1.998 -26.231 1.00 84.81 188 VAL A CA 1
ATOM 1395 C C . VAL A 1 188 ? 25.637 -0.863 -27.063 1.00 84.81 188 VAL A C 1
ATOM 1397 O O . VAL A 1 188 ? 26.678 -1.034 -27.695 1.00 84.81 188 VAL A O 1
ATOM 1400 N N . HIS A 1 189 ? 24.999 0.307 -27.073 1.00 88.12 189 HIS A N 1
ATOM 1401 C CA . HIS A 1 189 ? 25.415 1.442 -27.900 1.00 88.12 189 HIS A CA 1
ATOM 1402 C C . HIS A 1 189 ? 26.109 2.554 -27.115 1.00 88.12 189 HIS A C 1
ATOM 1404 O O . HIS A 1 189 ? 26.630 3.484 -27.731 1.00 88.12 189 HIS A O 1
ATOM 1410 N N . ARG A 1 190 ? 26.171 2.439 -25.784 1.00 90.19 190 ARG A N 1
ATOM 1411 C CA . ARG A 1 190 ? 26.801 3.410 -24.883 1.00 90.19 190 ARG A CA 1
ATOM 1412 C C . ARG A 1 190 ? 28.224 3.762 -25.307 1.00 90.19 190 ARG A C 1
ATOM 1414 O O . ARG A 1 190 ? 28.519 4.932 -25.537 1.00 90.19 190 ARG A O 1
ATOM 1421 N N . ASP A 1 191 ? 29.092 2.760 -25.426 1.00 90.56 191 ASP A N 1
ATOM 1422 C CA . ASP A 1 191 ? 30.523 2.992 -25.651 1.00 90.56 191 ASP A CA 1
ATOM 1423 C C . ASP A 1 191 ? 30.790 3.573 -27.047 1.00 90.56 191 ASP A C 1
ATOM 1425 O O . ASP A 1 191 ? 31.670 4.418 -27.216 1.00 90.56 191 ASP A O 1
ATOM 1429 N N . CYS A 1 192 ? 29.984 3.176 -28.037 1.00 91.19 192 CYS A N 1
ATOM 1430 C CA . CYS A 1 192 ? 30.039 3.735 -29.385 1.00 91.19 192 CYS A CA 1
ATOM 1431 C C . CYS A 1 192 ? 29.497 5.167 -29.456 1.00 91.19 192 CYS A C 1
ATOM 1433 O O . CYS A 1 192 ? 30.061 5.986 -30.181 1.00 91.19 192 CYS A O 1
ATOM 1435 N N . ALA A 1 193 ? 28.441 5.490 -28.702 1.00 91.56 193 ALA A N 1
ATOM 1436 C CA . ALA A 1 193 ? 27.926 6.852 -28.594 1.00 91.56 193 ALA A CA 1
ATOM 1437 C C . ALA A 1 193 ? 28.972 7.787 -27.966 1.00 91.56 193 ALA A C 1
ATOM 1439 O O . ALA A 1 193 ? 29.215 8.870 -28.495 1.00 91.56 193 ALA A O 1
ATOM 1440 N N . GLU A 1 194 ? 29.629 7.352 -26.886 1.00 90.31 194 GLU A N 1
ATOM 1441 C CA . GLU A 1 194 ? 30.653 8.135 -26.185 1.00 90.31 194 GLU A CA 1
ATOM 1442 C C . GLU A 1 194 ? 31.899 8.364 -27.054 1.00 90.31 194 GLU A C 1
ATOM 1444 O O . GLU A 1 194 ? 32.315 9.509 -27.253 1.00 90.31 194 GLU A O 1
ATOM 1449 N N . CYS A 1 195 ? 32.470 7.296 -27.626 1.00 91.56 195 CYS A N 1
ATOM 1450 C CA . CYS A 1 195 ? 33.728 7.406 -28.363 1.00 91.56 195 CYS A CA 1
ATOM 1451 C C . CYS A 1 195 ? 33.574 8.185 -29.675 1.00 91.56 195 CYS A C 1
ATOM 1453 O O . CYS A 1 195 ? 34.458 8.962 -30.027 1.00 91.56 195 CYS A O 1
ATOM 1455 N N . LYS A 1 196 ? 32.452 8.033 -30.393 1.00 91.06 196 LYS A N 1
ATOM 1456 C CA . LYS A 1 196 ? 32.214 8.762 -31.650 1.00 91.06 196 LYS A CA 1
ATOM 1457 C C . LYS A 1 196 ? 31.861 10.230 -31.414 1.00 91.06 196 LYS A C 1
ATOM 1459 O O . LYS A 1 196 ? 32.201 11.054 -32.257 1.00 91.06 196 LYS A O 1
ATOM 1464 N N . ALA A 1 197 ? 31.166 10.557 -30.320 1.00 89.62 197 ALA A N 1
ATOM 1465 C CA . ALA A 1 197 ? 30.766 11.935 -30.033 1.00 89.62 197 ALA A CA 1
ATOM 1466 C C . ALA A 1 197 ? 31.880 12.750 -29.366 1.00 89.62 197 ALA A C 1
ATOM 1468 O O . ALA A 1 197 ? 32.105 13.896 -29.744 1.00 89.62 197 ALA A O 1
ATOM 1469 N N . PHE A 1 198 ? 32.583 12.162 -28.395 1.00 87.75 198 PHE A N 1
ATOM 1470 C CA . PHE A 1 198 ? 33.533 12.886 -27.544 1.00 87.75 198 PHE A CA 1
ATOM 1471 C C . PHE A 1 198 ? 34.976 12.384 -27.653 1.00 87.75 198 PHE A C 1
ATOM 1473 O O . PHE A 1 198 ? 35.881 13.029 -27.129 1.00 87.75 198 PHE A O 1
ATOM 1480 N N . GLY A 1 199 ? 35.219 11.248 -28.315 1.00 86.94 199 GLY A N 1
ATOM 1481 C CA . GLY A 1 199 ? 36.553 10.640 -28.379 1.00 86.94 199 GLY A CA 1
ATOM 1482 C C . GLY A 1 199 ? 37.010 10.006 -27.061 1.00 86.94 199 GLY A C 1
ATOM 1483 O O . GLY A 1 199 ? 38.188 9.694 -26.913 1.00 86.94 199 GLY A O 1
ATOM 1484 N N . THR A 1 200 ? 36.106 9.826 -26.094 1.00 86.12 200 THR A N 1
ATOM 1485 C CA . THR A 1 200 ? 36.404 9.311 -24.749 1.00 86.12 200 THR A CA 1
ATOM 1486 C C . THR A 1 200 ? 35.851 7.898 -24.538 1.00 86.12 200 THR A C 1
ATOM 1488 O O . THR A 1 200 ? 35.245 7.300 -25.428 1.00 86.12 200 THR A O 1
ATOM 1491 N N . GLY A 1 201 ? 36.098 7.332 -23.355 1.00 86.00 201 GLY A N 1
ATOM 1492 C CA . GLY A 1 201 ? 35.576 6.026 -22.957 1.00 86.00 201 GLY A CA 1
ATOM 1493 C C . GLY A 1 201 ? 36.443 4.828 -23.381 1.00 86.00 201 GLY A C 1
ATOM 1494 O O . GLY A 1 201 ? 37.531 4.998 -23.949 1.00 86.00 201 GLY A O 1
ATOM 1495 N N . PRO A 1 202 ? 35.979 3.595 -23.095 1.00 88.12 202 PRO A N 1
ATOM 1496 C CA . PRO A 1 202 ? 36.757 2.364 -23.281 1.00 88.12 202 PRO A CA 1
ATOM 1497 C C . PRO A 1 202 ? 37.156 2.087 -24.736 1.00 88.12 202 PRO A C 1
ATOM 1499 O O . PRO A 1 202 ? 38.212 1.514 -24.992 1.00 88.12 202 PRO A O 1
ATOM 1502 N N . LEU A 1 203 ? 36.329 2.519 -25.694 1.00 89.69 203 LEU A N 1
ATOM 1503 C CA . LEU A 1 203 ? 36.557 2.314 -27.128 1.00 89.69 203 LEU A CA 1
ATOM 1504 C C . LEU A 1 203 ? 37.308 3.468 -27.810 1.00 89.69 203 LEU A C 1
ATOM 1506 O O . LEU A 1 203 ? 37.498 3.416 -29.021 1.00 89.69 203 LEU A O 1
ATOM 1510 N N . SER A 1 204 ? 37.768 4.483 -27.070 1.00 86.12 204 SER A N 1
ATOM 1511 C CA . SER A 1 204 ? 38.435 5.681 -27.620 1.00 86.12 204 SER A CA 1
ATOM 1512 C C . SER A 1 204 ? 39.559 5.372 -28.621 1.00 86.12 204 SER A C 1
ATOM 1514 O O . SER A 1 204 ? 39.627 5.998 -29.675 1.00 86.12 204 SER A O 1
ATOM 1516 N N . GLN A 1 205 ? 40.390 4.363 -28.346 1.00 89.69 205 GLN A N 1
ATOM 1517 C CA . GLN A 1 205 ? 41.543 4.006 -29.187 1.00 89.69 205 GLN A CA 1
ATOM 1518 C C . GLN A 1 205 ? 41.171 3.301 -30.504 1.00 89.69 205 GLN A C 1
ATOM 1520 O O . GLN A 1 205 ? 41.875 3.455 -31.495 1.00 89.69 205 GLN A O 1
ATOM 1525 N N . ASN A 1 206 ? 40.068 2.543 -30.541 1.00 92.38 206 ASN A N 1
ATOM 1526 C CA . ASN A 1 206 ? 39.669 1.712 -31.693 1.00 92.38 206 ASN A CA 1
ATOM 1527 C C . ASN A 1 206 ? 38.238 2.001 -32.180 1.00 92.38 206 ASN A C 1
ATOM 1529 O O . ASN A 1 206 ? 37.610 1.176 -32.845 1.00 92.38 206 ASN A O 1
ATOM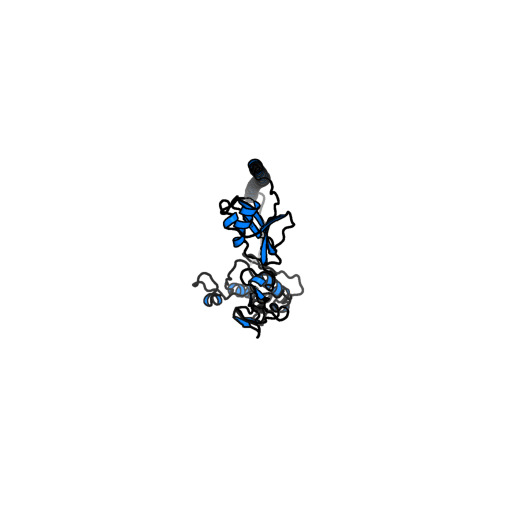 1533 N N . CYS A 1 207 ? 37.722 3.189 -31.873 1.00 89.69 207 CYS A N 1
ATOM 1534 C CA . CYS A 1 207 ? 36.325 3.565 -32.071 1.00 89.69 207 CYS A CA 1
ATOM 1535 C C . CYS A 1 207 ? 35.840 3.379 -33.521 1.00 89.69 207 CYS A C 1
ATOM 1537 O O . CYS A 1 207 ? 34.744 2.874 -33.756 1.00 89.69 207 CYS A O 1
ATOM 1539 N N . SER A 1 208 ? 36.664 3.735 -34.513 1.00 88.50 208 SER A N 1
ATOM 1540 C CA . SER A 1 208 ? 36.306 3.616 -35.936 1.00 88.50 208 SER A CA 1
ATOM 1541 C C . SER A 1 208 ? 36.127 2.172 -36.408 1.00 88.50 208 SER A C 1
ATOM 1543 O O . SER A 1 208 ? 35.313 1.934 -37.294 1.00 88.50 208 SER A O 1
ATOM 1545 N N . ASN A 1 209 ? 36.852 1.225 -35.808 1.00 89.62 209 ASN A N 1
ATOM 1546 C CA . ASN A 1 209 ? 36.813 -0.188 -36.191 1.00 89.62 209 ASN A CA 1
ATOM 1547 C C . ASN A 1 209 ? 35.732 -0.955 -35.420 1.00 89.62 209 ASN A C 1
ATOM 1549 O O . ASN A 1 209 ? 35.101 -1.849 -35.977 1.00 89.62 209 ASN A O 1
ATOM 1553 N N . SER A 1 210 ? 35.504 -0.598 -34.153 1.00 88.69 210 SER A N 1
ATOM 1554 C CA . SER A 1 210 ? 34.532 -1.277 -33.286 1.00 88.69 210 SER A CA 1
ATOM 1555 C C . SER A 1 210 ? 33.093 -0.779 -33.460 1.00 88.69 210 SER A C 1
ATOM 1557 O O . SER A 1 210 ? 32.161 -1.488 -33.091 1.00 88.69 210 SER A O 1
ATOM 1559 N N . CYS A 1 211 ? 32.893 0.423 -34.013 1.00 89.75 211 CYS A N 1
ATOM 1560 C CA . CYS A 1 211 ? 31.581 1.066 -34.101 1.00 89.75 211 CYS A CA 1
ATOM 1561 C C . CYS A 1 211 ? 31.228 1.447 -35.544 1.00 89.75 211 CYS A C 1
ATOM 1563 O O . CYS A 1 211 ? 31.759 2.415 -36.106 1.00 89.75 211 CYS A O 1
ATOM 1565 N N . SER A 1 212 ? 30.272 0.717 -36.121 1.00 87.19 212 SER A N 1
ATOM 1566 C CA . SER A 1 212 ? 29.710 0.969 -37.455 1.00 87.19 212 SER A CA 1
ATOM 1567 C C . SER A 1 212 ? 28.571 1.995 -37.455 1.00 87.19 212 SER A C 1
ATOM 1569 O O . SER A 1 212 ? 28.154 2.444 -38.520 1.00 87.19 212 SER A O 1
ATOM 1571 N N . GLN A 1 213 ? 28.066 2.380 -36.278 1.00 87.69 213 GLN A N 1
ATOM 1572 C CA . GLN A 1 213 ? 26.945 3.308 -36.142 1.00 87.69 213 GLN A CA 1
ATOM 1573 C C . GLN A 1 213 ? 27.342 4.732 -36.549 1.00 87.69 213 GLN A C 1
ATOM 1575 O O . GLN A 1 213 ? 28.462 5.192 -36.291 1.00 87.69 213 GLN A O 1
ATOM 1580 N N . MET A 1 214 ? 26.392 5.450 -37.151 1.00 86.06 214 MET A N 1
ATOM 1581 C CA . MET A 1 214 ? 26.528 6.884 -37.400 1.00 86.06 214 MET A CA 1
ATOM 1582 C C . MET A 1 214 ? 26.140 7.655 -36.143 1.00 86.06 214 MET A C 1
ATOM 1584 O O . MET A 1 214 ? 25.171 7.298 -35.474 1.00 86.06 214 MET A O 1
ATOM 1588 N N . VAL A 1 215 ? 26.877 8.720 -35.832 1.00 90.12 215 VAL A N 1
ATOM 1589 C CA . VAL A 1 215 ? 26.611 9.556 -34.657 1.00 90.12 215 VAL A CA 1
ATOM 1590 C C . VAL A 1 215 ? 26.426 11.001 -35.087 1.00 90.12 215 VAL A C 1
ATOM 1592 O O . VAL A 1 215 ? 27.255 11.543 -35.817 1.00 90.12 215 VAL A O 1
ATOM 1595 N N . ARG A 1 216 ? 25.337 11.625 -34.631 1.00 90.81 216 ARG A N 1
ATOM 1596 C CA . ARG A 1 216 ? 25.082 13.062 -34.777 1.00 90.81 216 ARG A CA 1
ATOM 1597 C C . ARG A 1 216 ? 24.963 13.707 -33.405 1.00 90.81 216 ARG A C 1
ATOM 1599 O O . ARG A 1 216 ? 24.394 13.116 -32.492 1.00 90.81 216 ARG A O 1
ATOM 1606 N N . MET A 1 217 ? 25.449 14.933 -33.275 1.00 87.19 217 MET A N 1
ATOM 1607 C CA . MET A 1 217 ? 25.263 15.731 -32.065 1.00 87.19 217 MET A CA 1
ATOM 1608 C C . MET A 1 217 ? 24.131 16.731 -32.290 1.00 87.19 217 MET A C 1
ATOM 1610 O O . MET A 1 217 ? 24.138 17.458 -33.282 1.00 87.19 217 MET A O 1
ATOM 1614 N N . LEU A 1 218 ? 23.148 16.751 -31.391 1.00 84.88 218 LEU A N 1
ATOM 1615 C CA . LEU A 1 218 ? 22.008 17.664 -31.461 1.00 84.88 218 LEU A CA 1
ATOM 1616 C C . LEU A 1 218 ? 21.564 18.060 -30.055 1.00 84.88 218 LEU A C 1
ATOM 1618 O O . LEU A 1 218 ? 21.349 17.201 -29.206 1.00 84.88 218 LEU A O 1
ATOM 1622 N N . VAL A 1 219 ? 21.342 19.352 -29.824 1.00 84.12 219 VAL A N 1
ATOM 1623 C CA . VAL A 1 219 ? 20.715 19.825 -28.586 1.00 84.12 219 VAL A CA 1
ATOM 1624 C C . VAL A 1 219 ? 19.199 19.738 -28.737 1.00 84.12 219 VAL A C 1
ATOM 1626 O O . VAL A 1 219 ? 18.605 20.487 -29.509 1.00 84.12 219 VAL A O 1
ATOM 1629 N N . ALA A 1 220 ? 18.572 18.826 -27.996 1.00 80.06 220 ALA A N 1
ATOM 1630 C CA . ALA A 1 220 ? 17.130 18.593 -28.051 1.00 80.06 220 ALA A CA 1
ATOM 1631 C C . ALA A 1 220 ? 16.496 18.481 -26.646 1.00 80.06 220 ALA A C 1
ATOM 1633 O O . ALA A 1 220 ? 17.203 18.258 -25.647 1.00 80.06 220 ALA A O 1
ATOM 1634 N N . PRO A 1 221 ? 15.166 18.659 -26.529 1.00 81.19 221 PRO A N 1
ATOM 1635 C CA . PRO A 1 221 ? 14.413 18.248 -25.347 1.00 81.19 221 PRO A CA 1
ATOM 1636 C C . PRO A 1 221 ? 14.568 16.737 -25.124 1.00 81.19 221 PRO A C 1
ATOM 1638 O O . PRO A 1 221 ? 14.465 15.959 -26.068 1.00 81.19 221 PRO A O 1
ATOM 1641 N N . VAL A 1 222 ? 14.846 16.342 -23.882 1.00 83.88 222 VAL A N 1
ATOM 1642 C CA . VAL A 1 222 ? 15.032 14.938 -23.485 1.00 83.88 222 VAL A CA 1
ATOM 1643 C C . VAL A 1 222 ? 13.694 14.411 -22.974 1.00 83.88 222 VAL A C 1
ATOM 1645 O O . VAL A 1 222 ? 13.116 15.015 -22.072 1.00 83.88 222 VAL A O 1
ATOM 1648 N N . ASP A 1 223 ? 13.218 13.312 -23.553 1.00 81.38 223 ASP A N 1
ATOM 1649 C CA . ASP A 1 223 ? 12.046 12.550 -23.106 1.00 81.38 223 ASP A CA 1
ATOM 1650 C C . ASP A 1 223 ? 12.448 11.120 -22.680 1.00 81.38 223 ASP A C 1
ATOM 1652 O O . ASP A 1 223 ? 13.635 10.789 -22.638 1.00 81.38 223 ASP A O 1
ATOM 1656 N N . GLU A 1 224 ? 11.470 10.271 -22.352 1.00 76.69 224 GLU A N 1
ATOM 1657 C CA . GLU A 1 224 ? 11.689 8.898 -21.862 1.00 76.69 224 GLU A CA 1
ATOM 1658 C C . GLU A 1 224 ? 12.394 7.969 -22.874 1.00 76.69 224 GLU A C 1
ATOM 1660 O O . GLU A 1 224 ? 12.968 6.954 -22.484 1.00 76.69 224 GLU A O 1
ATOM 1665 N N . ARG A 1 225 ? 12.432 8.321 -24.167 1.00 80.31 225 ARG A N 1
ATOM 1666 C CA . ARG A 1 225 ? 13.083 7.508 -25.212 1.00 80.31 225 ARG A CA 1
ATOM 1667 C C . ARG A 1 225 ? 14.603 7.677 -25.236 1.00 80.31 225 ARG A C 1
ATOM 1669 O O . ARG A 1 225 ? 15.306 6.872 -25.849 1.00 80.31 225 ARG A O 1
ATOM 1676 N N . TRP A 1 226 ? 15.128 8.713 -24.585 1.00 86.62 226 TRP A N 1
ATOM 1677 C CA . TRP A 1 226 ? 16.563 8.974 -24.524 1.00 86.62 226 TRP A CA 1
ATOM 1678 C C . TRP A 1 226 ? 17.248 8.078 -23.493 1.00 86.62 226 TRP A C 1
ATOM 1680 O O . TRP A 1 226 ? 16.881 8.040 -22.321 1.00 86.62 226 TRP A O 1
ATOM 1690 N N . CYS A 1 227 ? 18.326 7.429 -23.913 1.00 87.50 227 CYS A N 1
ATOM 1691 C CA . CYS A 1 227 ? 19.258 6.751 -23.031 1.00 87.50 227 CYS A CA 1
ATOM 1692 C C . CYS A 1 227 ? 20.021 7.777 -22.187 1.00 87.50 227 CYS A C 1
ATOM 1694 O O . CYS A 1 227 ? 20.631 8.700 -22.729 1.00 87.50 227 CYS A O 1
ATOM 1696 N N . GLN A 1 228 ? 20.028 7.594 -20.865 1.00 89.19 228 GLN A N 1
ATOM 1697 C CA . GLN A 1 228 ? 20.792 8.410 -19.920 1.00 89.19 228 GLN A CA 1
ATOM 1698 C C . GLN A 1 228 ? 21.736 7.501 -19.138 1.00 89.19 228 GLN A C 1
ATOM 1700 O O . GLN A 1 228 ? 21.299 6.657 -18.360 1.00 89.19 228 GLN A O 1
ATOM 1705 N N . MET A 1 229 ? 23.039 7.640 -19.366 1.00 86.06 229 MET A N 1
ATOM 1706 C CA . MET A 1 229 ? 24.054 6.771 -18.772 1.00 86.06 229 MET A CA 1
ATOM 1707 C C . MET A 1 229 ? 25.228 7.587 -18.253 1.00 86.06 229 MET A C 1
ATOM 1709 O O . MET A 1 229 ? 25.506 8.676 -18.739 1.00 86.06 229 MET A O 1
ATOM 1713 N N . LYS A 1 230 ? 25.968 7.061 -17.279 1.00 83.81 230 LYS A N 1
ATOM 1714 C CA . LYS A 1 230 ? 27.239 7.667 -16.869 1.00 83.81 230 LYS A CA 1
ATOM 1715 C C . LYS A 1 230 ? 28.312 7.312 -17.903 1.00 83.81 230 LYS A C 1
ATOM 1717 O O . LYS A 1 230 ? 28.492 6.129 -18.191 1.00 83.81 230 LYS A O 1
ATOM 1722 N N . GLY A 1 231 ? 28.994 8.301 -18.470 1.00 79.62 231 GLY A N 1
ATOM 1723 C CA . GLY A 1 231 ? 30.155 8.129 -19.348 1.00 79.62 231 GLY A CA 1
ATOM 1724 C C . GLY A 1 231 ? 31.386 7.634 -18.587 1.00 79.62 231 GLY A C 1
ATOM 1725 O O . GLY A 1 231 ? 31.393 7.590 -17.352 1.00 79.62 231 GLY A O 1
ATOM 1726 N N . GLY A 1 232 ? 32.429 7.234 -19.314 1.00 74.25 232 GLY A N 1
ATOM 1727 C CA . GLY A 1 232 ? 33.703 6.798 -18.733 1.00 74.25 232 GLY A CA 1
ATOM 1728 C C . GLY A 1 232 ? 34.431 7.898 -17.949 1.00 74.25 232 GLY A C 1
ATOM 1729 O O . GLY A 1 232 ? 35.146 7.601 -16.996 1.00 74.25 232 GLY A O 1
ATOM 1730 N N . ASP A 1 233 ? 34.197 9.163 -18.294 1.00 72.94 233 ASP A N 1
ATOM 1731 C CA . ASP A 1 233 ? 34.713 10.355 -17.603 1.00 72.94 233 ASP A CA 1
ATOM 1732 C C . ASP A 1 233 ? 33.878 10.777 -16.374 1.00 72.94 233 ASP A C 1
ATOM 1734 O O . ASP A 1 233 ? 34.210 11.733 -15.671 1.00 72.94 233 ASP A O 1
ATOM 1738 N N . GLY A 1 234 ? 32.781 10.063 -16.104 1.00 71.88 234 GLY A N 1
ATOM 1739 C CA . GLY A 1 234 ? 31.854 10.337 -15.015 1.00 71.88 234 GLY A CA 1
ATOM 1740 C C . GLY A 1 234 ? 30.758 11.362 -15.320 1.00 71.88 234 GLY A C 1
ATOM 1741 O O . GLY A 1 234 ? 29.919 11.583 -14.442 1.00 71.88 234 GLY A O 1
ATOM 1742 N N . ARG A 1 235 ? 30.714 11.947 -16.526 1.00 81.19 235 ARG A N 1
ATOM 1743 C CA . ARG A 1 235 ? 29.643 12.857 -16.967 1.00 81.19 235 ARG A CA 1
ATOM 1744 C C . ARG A 1 235 ? 28.396 12.086 -17.400 1.00 81.19 235 ARG A C 1
ATOM 1746 O O . ARG A 1 235 ? 28.450 10.892 -17.677 1.00 81.19 235 ARG A O 1
ATOM 1753 N N . LEU A 1 236 ? 27.248 12.762 -17.435 1.00 84.06 236 LEU A N 1
ATOM 1754 C CA . LEU A 1 236 ? 26.000 12.167 -17.914 1.00 84.06 236 LEU A CA 1
ATOM 1755 C C . LEU A 1 236 ? 25.978 12.185 -19.449 1.00 84.06 236 LEU A C 1
ATOM 1757 O O . LEU A 1 236 ? 25.876 13.244 -20.062 1.00 84.06 236 LEU A O 1
ATOM 1761 N N . LEU A 1 237 ? 26.070 11.005 -20.053 1.00 88.88 237 LEU A N 1
ATOM 1762 C CA . LEU A 1 237 ? 25.915 10.762 -21.479 1.00 88.88 237 LEU A CA 1
ATOM 1763 C C . LEU A 1 237 ? 24.428 10.567 -21.793 1.00 88.88 237 LEU A C 1
ATOM 1765 O O . LEU A 1 237 ? 23.809 9.611 -21.322 1.00 88.88 237 LEU A O 1
ATOM 1769 N N . ILE A 1 238 ? 23.865 11.465 -22.601 1.00 90.69 238 ILE A N 1
ATOM 1770 C CA . ILE A 1 238 ? 22.459 11.428 -23.013 1.00 90.69 238 ILE A CA 1
ATOM 1771 C C . ILE A 1 238 ? 22.399 11.237 -24.525 1.00 90.69 238 ILE A C 1
ATOM 1773 O O . ILE A 1 238 ? 22.951 12.051 -25.266 1.00 90.69 238 ILE A O 1
ATOM 1777 N N . TYR A 1 239 ? 21.736 10.186 -25.001 1.00 91.06 239 TYR A N 1
ATOM 1778 C CA . TYR A 1 239 ? 21.641 9.909 -26.434 1.00 91.06 239 TYR A CA 1
ATOM 1779 C C . TYR A 1 239 ? 20.381 9.125 -26.806 1.00 91.06 239 TYR A C 1
ATOM 1781 O O . TYR A 1 239 ? 19.816 8.410 -25.989 1.00 91.06 239 TYR A O 1
ATOM 1789 N N . LEU A 1 240 ? 19.932 9.269 -28.046 1.00 88.75 240 LEU A N 1
ATOM 1790 C CA . LEU A 1 240 ? 18.775 8.581 -28.610 1.00 88.75 240 LEU A CA 1
ATOM 1791 C C . LEU A 1 240 ? 19.239 7.606 -29.696 1.00 88.75 240 LEU A C 1
ATOM 1793 O O . LEU A 1 240 ? 20.154 7.919 -30.458 1.00 88.75 240 LEU A O 1
ATOM 1797 N N . ILE A 1 241 ? 18.604 6.437 -29.765 1.00 87.94 241 ILE A N 1
ATOM 1798 C CA . ILE A 1 241 ? 18.897 5.400 -30.757 1.00 87.94 241 ILE A CA 1
ATOM 1799 C C . ILE A 1 241 ? 17.752 5.374 -31.769 1.00 87.94 241 ILE A C 1
ATOM 1801 O O . ILE A 1 241 ? 16.614 5.076 -31.417 1.00 87.94 241 ILE A O 1
ATOM 1805 N N . GLU A 1 242 ? 18.057 5.662 -33.028 1.00 85.56 242 GLU A N 1
ATOM 1806 C CA . GLU A 1 242 ? 17.099 5.673 -34.134 1.00 85.56 242 GLU A CA 1
ATOM 1807 C C . GLU A 1 242 ? 17.552 4.685 -35.221 1.00 85.56 242 GLU A C 1
ATOM 1809 O O . GLU A 1 242 ? 18.742 4.402 -35.366 1.00 85.56 242 GLU A O 1
ATOM 1814 N N . LYS A 1 243 ? 16.611 4.144 -36.000 1.00 82.25 243 LYS A N 1
ATOM 1815 C CA . LYS A 1 243 ? 16.920 3.391 -37.225 1.00 82.25 243 LYS A CA 1
ATOM 1816 C C . LYS A 1 243 ? 16.633 4.278 -38.428 1.00 82.25 243 LYS A C 1
ATOM 1818 O O . LYS A 1 243 ? 15.558 4.866 -38.514 1.00 82.25 243 LYS A O 1
ATOM 1823 N N . ASP A 1 244 ? 17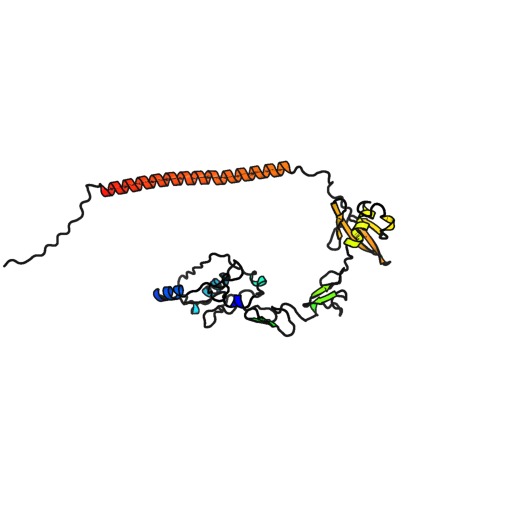.583 4.365 -39.350 1.00 75.31 244 ASP A N 1
ATOM 1824 C CA . ASP A 1 244 ? 17.370 5.034 -40.632 1.00 75.31 244 ASP A CA 1
ATOM 1825 C C . ASP A 1 244 ? 16.508 4.162 -41.569 1.00 75.31 244 ASP A C 1
ATOM 1827 O O . ASP A 1 244 ? 16.301 2.970 -41.326 1.00 75.31 244 ASP A O 1
ATOM 1831 N N . LYS A 1 245 ? 16.029 4.735 -42.678 1.00 75.44 245 LYS A N 1
ATOM 1832 C CA . LYS A 1 245 ? 15.191 4.080 -43.703 1.00 75.44 245 LYS A CA 1
ATOM 1833 C C . LYS A 1 245 ? 15.823 2.817 -44.302 1.00 75.44 245 LYS A C 1
ATOM 1835 O O . LYS A 1 245 ? 15.116 1.985 -44.859 1.00 75.44 245 LYS A O 1
ATOM 1840 N N . THR A 1 246 ? 17.142 2.680 -44.197 1.00 77.94 246 THR A N 1
ATOM 1841 C CA . THR A 1 246 ? 17.932 1.529 -44.659 1.00 77.94 246 THR A CA 1
ATOM 1842 C C . THR A 1 246 ? 18.125 0.449 -43.588 1.00 77.94 246 THR A C 1
ATOM 1844 O O . THR A 1 246 ? 18.691 -0.600 -43.878 1.00 77.94 246 THR A O 1
ATOM 1847 N N . GLY A 1 247 ? 17.667 0.686 -42.353 1.00 73.00 247 GLY A N 1
ATOM 1848 C CA . GLY A 1 247 ? 17.841 -0.210 -41.207 1.00 73.00 247 GLY A CA 1
ATOM 1849 C C . GLY A 1 247 ? 19.130 0.011 -40.403 1.00 73.00 247 GLY A C 1
ATOM 1850 O O . GLY A 1 247 ? 19.304 -0.630 -39.367 1.00 73.00 247 GLY A O 1
ATOM 1851 N N . SER A 1 248 ? 20.011 0.922 -40.830 1.00 81.62 248 SER A N 1
ATOM 1852 C CA . SER A 1 248 ? 21.224 1.301 -40.091 1.00 81.62 248 SER A CA 1
ATOM 1853 C C . SER A 1 248 ? 20.905 2.093 -38.820 1.00 81.62 248 SER A C 1
ATOM 1855 O O . SER A 1 248 ? 19.957 2.875 -38.783 1.00 81.62 248 SER A O 1
ATOM 1857 N N . ILE A 1 249 ? 21.719 1.914 -37.778 1.00 86.62 249 ILE A N 1
ATOM 1858 C CA . ILE A 1 249 ? 21.533 2.574 -36.477 1.00 86.62 249 ILE A CA 1
ATOM 1859 C C . ILE A 1 249 ? 22.167 3.973 -36.497 1.00 86.62 249 ILE A C 1
ATOM 1861 O O . ILE A 1 249 ? 23.362 4.119 -36.776 1.00 86.62 249 ILE A O 1
ATOM 1865 N N . LEU A 1 250 ? 21.368 4.981 -36.151 1.00 88.94 250 LEU A N 1
ATOM 1866 C CA . LEU A 1 250 ? 21.760 6.372 -35.954 1.00 88.94 250 LEU A CA 1
ATOM 1867 C C . LEU A 1 250 ? 21.696 6.711 -34.460 1.00 88.94 250 LEU A C 1
ATOM 1869 O O . LEU A 1 250 ? 20.649 6.581 -33.829 1.00 88.94 250 LEU A O 1
ATOM 1873 N N . LEU A 1 251 ? 22.812 7.169 -33.898 1.00 90.69 251 LEU A N 1
ATOM 1874 C CA . LEU A 1 251 ? 22.894 7.632 -32.515 1.00 90.69 251 LEU A CA 1
ATOM 1875 C C . LEU A 1 251 ? 22.864 9.162 -32.490 1.00 90.69 251 LEU A C 1
ATOM 1877 O O . LEU A 1 251 ? 23.717 9.823 -33.083 1.00 90.69 251 LEU A O 1
ATOM 1881 N N . THR A 1 252 ? 21.896 9.735 -31.786 1.00 91.31 252 THR A N 1
ATOM 1882 C CA . THR A 1 252 ? 21.775 11.183 -31.593 1.00 91.31 252 THR A CA 1
ATOM 1883 C C . THR A 1 252 ? 22.240 11.534 -30.187 1.00 91.31 252 THR A C 1
ATOM 1885 O O . THR A 1 252 ? 21.538 11.237 -29.230 1.00 91.31 252 THR A O 1
ATOM 1888 N N . VAL A 1 253 ? 23.405 12.159 -30.039 1.00 92.00 253 VAL A N 1
ATOM 1889 C CA . VAL A 1 253 ? 23.973 12.537 -28.734 1.00 92.00 253 VAL A CA 1
ATOM 1890 C C . VAL A 1 253 ? 23.573 13.966 -28.375 1.00 92.00 253 VAL A C 1
ATOM 1892 O O . VAL A 1 253 ? 23.713 14.885 -29.185 1.00 92.00 253 VAL A O 1
ATOM 1895 N N . ASN A 1 254 ? 23.071 14.153 -27.154 1.00 90.31 254 ASN A N 1
ATOM 1896 C CA . ASN A 1 254 ? 22.663 15.454 -26.641 1.00 90.31 254 ASN A CA 1
ATOM 1897 C C . ASN A 1 254 ? 23.855 16.188 -26.023 1.00 90.31 254 ASN A C 1
ATOM 1899 O O . ASN A 1 254 ? 24.208 15.949 -24.869 1.00 90.31 254 ASN A O 1
ATOM 1903 N N . ASP A 1 255 ? 24.457 17.107 -26.777 1.00 79.12 255 ASP A N 1
ATOM 1904 C CA . ASP A 1 255 ? 25.558 17.948 -26.294 1.00 79.12 255 ASP A CA 1
ATOM 1905 C C . ASP A 1 255 ? 25.036 19.152 -25.490 1.00 79.12 255 ASP A C 1
ATOM 1907 O O . ASP A 1 255 ? 25.251 20.321 -25.820 1.00 79.12 255 ASP A O 1
ATOM 1911 N N . ARG A 1 256 ? 24.307 18.884 -24.401 1.00 69.31 256 ARG A N 1
ATOM 1912 C CA . ARG A 1 256 ? 24.185 19.898 -23.353 1.00 69.31 256 ARG A CA 1
ATOM 1913 C C . ARG A 1 256 ? 25.538 19.951 -22.666 1.00 69.31 256 ARG A C 1
ATOM 1915 O O . ARG A 1 256 ? 25.824 19.091 -21.837 1.00 69.31 256 ARG A O 1
ATOM 1922 N N . LYS A 1 257 ? 26.347 20.970 -22.970 1.00 60.00 257 LYS A N 1
ATOM 1923 C CA . LYS A 1 257 ? 27.483 21.350 -22.121 1.00 60.00 257 LYS A CA 1
ATOM 1924 C C . LYS A 1 257 ? 26.958 21.524 -20.696 1.00 60.00 257 LYS A C 1
ATOM 1926 O O . LYS A 1 257 ? 26.352 22.544 -20.368 1.00 60.00 257 LYS A O 1
ATOM 1931 N N . GLY A 1 258 ? 27.117 20.488 -19.875 1.00 50.91 258 GLY A N 1
ATOM 1932 C CA . GLY A 1 258 ? 26.844 20.561 -18.450 1.00 50.91 258 GLY A CA 1
ATOM 1933 C C . GLY A 1 258 ? 27.704 21.665 -17.832 1.00 50.91 258 GLY A C 1
ATOM 1934 O O . GLY A 1 258 ? 28.738 22.020 -18.410 1.00 50.91 258 GLY A O 1
ATOM 1935 N N . PRO A 1 259 ? 27.293 22.240 -16.691 1.00 43.81 259 PRO A N 1
ATOM 1936 C CA . PRO A 1 259 ? 28.110 23.228 -16.002 1.00 43.81 259 PRO A CA 1
ATOM 1937 C C . PRO A 1 259 ? 29.517 22.661 -15.801 1.00 43.81 259 PRO A C 1
ATOM 1939 O O . PRO A 1 259 ? 29.685 21.522 -15.364 1.00 43.81 259 PRO A O 1
ATOM 1942 N N . ASP A 1 260 ? 30.506 23.454 -16.202 1.00 39.47 260 ASP A N 1
ATOM 1943 C CA . ASP A 1 260 ? 31.914 23.091 -16.227 1.00 39.47 260 ASP A CA 1
ATOM 1944 C C . ASP A 1 260 ? 32.336 22.467 -14.886 1.00 39.47 260 ASP A C 1
ATOM 1946 O O . ASP A 1 260 ? 32.157 23.056 -13.814 1.00 39.47 260 ASP A O 1
ATOM 1950 N N . SER A 1 261 ? 32.880 21.250 -14.941 1.00 46.34 261 SER A N 1
ATOM 1951 C CA . SER A 1 261 ? 33.335 20.476 -13.777 1.00 46.34 261 SER A CA 1
ATOM 1952 C C . SER A 1 261 ? 34.669 21.015 -13.235 1.00 46.34 261 SER A C 1
ATOM 1954 O O . SER A 1 261 ? 35.591 20.260 -12.939 1.00 46.34 261 SER A O 1
ATOM 1956 N N . THR A 1 262 ? 34.784 22.335 -13.123 1.00 43.84 262 THR A N 1
ATOM 1957 C CA . THR A 1 262 ? 35.920 23.068 -12.544 1.00 43.84 262 THR A CA 1
ATOM 1958 C C . THR A 1 262 ? 35.496 23.959 -11.374 1.00 43.84 262 THR A C 1
ATOM 1960 O O . THR A 1 262 ? 36.340 24.568 -10.721 1.00 43.84 262 THR A O 1
ATOM 1963 N N . ARG A 1 263 ? 34.204 23.985 -11.019 1.00 49.88 263 ARG A N 1
ATOM 1964 C CA . ARG A 1 263 ? 33.703 24.628 -9.795 1.00 49.88 263 ARG A CA 1
ATOM 1965 C C . ARG A 1 263 ? 32.949 23.629 -8.925 1.00 49.88 263 ARG A C 1
ATOM 1967 O O . ARG A 1 263 ? 31.724 23.584 -8.920 1.00 49.88 263 ARG A O 1
ATOM 1974 N N . GLN A 1 264 ? 33.685 22.860 -8.125 1.00 48.81 264 GLN A N 1
ATOM 1975 C CA . GLN A 1 264 ? 33.114 22.393 -6.863 1.00 48.81 264 GLN A CA 1
ATOM 1976 C C . GLN A 1 264 ? 32.874 23.635 -5.986 1.00 48.81 264 GLN A C 1
ATOM 1978 O O . GLN A 1 264 ? 33.828 24.372 -5.722 1.00 48.81 264 GLN A O 1
ATOM 1983 N N . PRO A 1 265 ? 31.637 23.932 -5.551 1.00 52.06 265 PRO A N 1
ATOM 1984 C CA . PRO A 1 265 ? 31.438 24.954 -4.538 1.00 52.06 265 PRO A CA 1
ATOM 1985 C C . PRO A 1 265 ? 32.116 24.464 -3.257 1.00 52.06 265 PRO A C 1
ATOM 1987 O O . PRO A 1 265 ? 31.826 23.365 -2.786 1.00 52.06 265 PRO A O 1
ATOM 1990 N N . ASN A 1 266 ? 33.033 25.259 -2.698 1.00 56.62 266 ASN A N 1
ATOM 1991 C CA . ASN A 1 266 ? 33.591 24.993 -1.375 1.00 56.62 266 ASN A CA 1
ATOM 1992 C C . ASN A 1 266 ? 32.417 24.822 -0.397 1.00 56.62 266 ASN A C 1
ATOM 1994 O O . ASN A 1 266 ? 31.732 25.791 -0.080 1.00 56.62 266 ASN A O 1
ATOM 1998 N N . LEU A 1 267 ? 32.159 23.588 0.049 1.00 57.75 267 LEU A N 1
ATOM 1999 C CA . LEU A 1 267 ? 31.018 23.251 0.912 1.00 57.75 267 LEU A CA 1
ATOM 2000 C C . LEU A 1 267 ? 31.232 23.711 2.365 1.00 57.75 267 LEU A C 1
ATOM 2002 O O . LEU A 1 267 ? 30.298 23.737 3.163 1.00 57.75 267 LEU A O 1
ATOM 2006 N N . MET A 1 268 ? 32.464 24.103 2.702 1.00 61.38 268 MET A N 1
ATOM 2007 C CA . MET A 1 268 ? 32.865 24.558 4.035 1.00 61.38 268 MET A CA 1
ATOM 2008 C C . MET A 1 268 ? 31.979 25.693 4.588 1.00 61.38 268 MET A C 1
ATOM 2010 O O . MET A 1 268 ? 31.468 25.533 5.693 1.00 61.38 268 MET A O 1
ATOM 2014 N N . PRO A 1 269 ? 31.695 26.800 3.872 1.00 65.56 269 PRO A N 1
ATOM 2015 C CA . PRO A 1 269 ? 30.776 27.836 4.359 1.00 65.56 269 PRO A CA 1
ATOM 2016 C C . PRO A 1 269 ? 29.338 27.347 4.615 1.00 65.56 269 PRO A C 1
ATOM 2018 O O . PRO A 1 269 ? 28.683 27.834 5.538 1.00 65.56 269 PRO A O 1
ATOM 2021 N N . VAL A 1 270 ? 28.838 26.369 3.852 1.00 70.38 270 VAL A N 1
ATOM 2022 C CA . VAL A 1 270 ? 27.478 25.824 4.033 1.00 70.38 270 VAL A CA 1
ATOM 2023 C C . VAL A 1 270 ? 27.407 24.948 5.286 1.00 70.38 270 VAL A C 1
ATOM 2025 O O . VAL A 1 270 ? 26.488 25.083 6.090 1.00 70.38 270 VAL A O 1
ATOM 2028 N N . LEU A 1 271 ? 28.418 24.107 5.510 1.00 67.62 271 LEU A N 1
ATOM 2029 C CA . LEU A 1 271 ? 28.498 23.272 6.711 1.00 67.62 271 LEU A CA 1
ATOM 2030 C C . LEU A 1 271 ? 28.681 24.114 7.983 1.00 67.62 271 LEU A C 1
ATOM 2032 O O . LEU A 1 271 ? 28.028 23.859 8.995 1.00 67.62 271 LEU A O 1
ATOM 2036 N N . MET A 1 272 ? 29.508 25.163 7.922 1.00 70.69 272 MET A N 1
ATOM 2037 C CA . MET A 1 272 ? 29.738 26.047 9.069 1.00 70.69 272 MET A CA 1
ATOM 2038 C C . MET A 1 272 ? 28.512 26.906 9.404 1.00 70.69 272 MET A C 1
ATOM 2040 O O . MET A 1 272 ? 28.200 27.086 10.580 1.00 70.69 272 MET A O 1
ATOM 2044 N N . SER A 1 273 ? 27.779 27.401 8.401 1.00 71.75 273 SER A N 1
ATOM 2045 C CA . SER A 1 273 ? 26.547 28.169 8.642 1.00 71.75 273 SER A CA 1
ATOM 2046 C C . SER A 1 273 ? 25.425 27.307 9.229 1.00 71.75 273 SER A C 1
ATOM 2048 O O . SER A 1 273 ? 24.749 27.748 10.160 1.00 71.75 273 SER A O 1
ATOM 2050 N N . GLY A 1 274 ? 25.277 26.058 8.773 1.00 78.00 274 GLY A N 1
ATOM 2051 C CA . GLY A 1 274 ? 24.297 25.119 9.326 1.00 78.00 274 GLY A CA 1
ATOM 2052 C C . GLY A 1 274 ? 24.522 24.827 10.811 1.00 78.00 274 GLY A C 1
ATOM 2053 O O . GLY A 1 274 ? 23.583 24.899 11.605 1.00 78.00 274 GLY A O 1
ATOM 2054 N N . LEU A 1 275 ? 25.772 24.575 11.215 1.00 79.62 275 LEU A N 1
ATOM 2055 C CA . LEU A 1 275 ? 26.103 24.298 12.617 1.00 79.62 275 LEU A CA 1
ATOM 2056 C C . LEU A 1 275 ? 25.796 25.485 13.539 1.00 79.62 275 LEU A C 1
ATOM 2058 O O . LEU A 1 275 ? 25.299 25.287 14.648 1.00 79.62 275 LEU A O 1
ATOM 2062 N N . ILE A 1 276 ? 26.035 26.717 13.082 1.00 85.19 276 ILE A N 1
ATOM 2063 C CA . ILE A 1 276 ? 25.761 27.930 13.866 1.00 85.19 276 ILE A CA 1
ATOM 2064 C C . ILE A 1 276 ? 24.254 28.107 14.093 1.00 85.19 276 ILE A C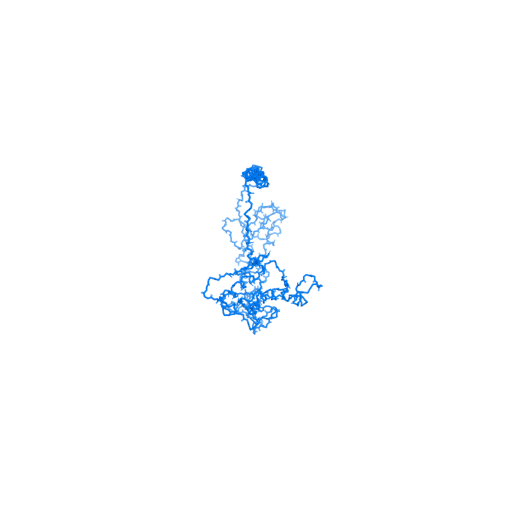 1
ATOM 2066 O O . ILE A 1 276 ? 23.833 28.346 15.224 1.00 85.19 276 ILE A O 1
ATOM 2070 N N . VAL A 1 277 ? 23.431 27.936 13.053 1.00 88.81 277 VAL A N 1
ATOM 2071 C CA . VAL A 1 277 ? 21.968 28.078 13.158 1.00 88.81 277 VAL A CA 1
ATOM 2072 C C . VAL A 1 277 ? 21.377 27.037 14.109 1.00 88.81 277 VAL A C 1
ATOM 2074 O O . VAL A 1 277 ? 20.575 27.382 14.979 1.00 88.81 277 VAL A O 1
ATOM 2077 N N . VAL A 1 278 ? 21.818 25.779 14.002 1.00 89.94 278 VAL A N 1
ATOM 2078 C CA . VAL A 1 278 ? 21.382 24.705 14.908 1.00 89.94 278 VAL A CA 1
ATOM 2079 C C . VAL A 1 278 ? 21.795 25.012 16.349 1.00 89.94 278 VAL A C 1
ATOM 2081 O O . VAL A 1 278 ? 20.976 24.896 17.260 1.00 89.94 278 VAL A O 1
ATOM 2084 N N . SER A 1 279 ? 23.028 25.477 16.559 1.00 87.44 279 SER A N 1
ATOM 2085 C CA . SER A 1 279 ? 23.538 25.823 17.893 1.00 87.44 279 SER A CA 1
ATOM 2086 C C . SER A 1 279 ? 22.729 26.948 18.546 1.00 87.44 279 SER A C 1
ATOM 2088 O O . SER A 1 279 ? 22.355 26.842 19.714 1.00 87.44 279 SER A O 1
ATOM 2090 N N . ILE A 1 280 ? 22.398 28.001 17.788 1.00 93.06 280 ILE A N 1
ATOM 2091 C CA . ILE A 1 280 ? 21.566 29.118 18.265 1.00 93.06 280 ILE A CA 1
ATOM 2092 C C . ILE A 1 280 ? 20.152 28.631 18.605 1.00 93.06 280 ILE A C 1
ATOM 2094 O O . ILE A 1 280 ? 19.628 28.974 19.665 1.00 93.06 280 ILE A O 1
ATOM 2098 N N . GLY A 1 281 ? 19.551 27.796 17.751 1.00 90.56 281 GLY A N 1
ATOM 2099 C CA . GLY A 1 281 ? 18.226 27.222 17.994 1.00 90.56 281 GLY A CA 1
ATOM 2100 C C . GLY A 1 281 ? 18.171 26.383 19.274 1.00 90.56 281 GLY A C 1
ATOM 2101 O O . GLY A 1 281 ? 17.266 26.553 20.091 1.00 90.56 281 GLY A O 1
ATOM 2102 N N . VAL A 1 282 ? 19.180 25.536 19.508 1.00 93.25 282 VAL A N 1
ATOM 2103 C CA . VAL A 1 282 ? 19.293 24.746 20.745 1.00 93.25 282 VAL A CA 1
ATOM 2104 C C . VAL A 1 282 ? 19.447 25.656 21.966 1.00 93.25 282 VAL A C 1
ATOM 2106 O O . VAL A 1 282 ? 18.794 25.420 22.985 1.00 93.25 282 VAL A O 1
ATOM 2109 N N . LEU A 1 283 ? 20.247 26.724 21.881 1.00 91.62 283 LEU A N 1
ATOM 2110 C CA . LEU A 1 283 ? 20.431 27.670 22.987 1.00 91.62 283 LEU A CA 1
ATOM 2111 C C . LEU A 1 283 ? 19.121 28.392 23.350 1.00 91.62 283 LEU A C 1
ATOM 2113 O O . LEU A 1 283 ? 18.773 28.493 24.528 1.00 91.62 283 LEU A O 1
ATOM 2117 N N . LEU A 1 284 ? 18.366 28.838 22.338 1.00 90.88 284 LEU A N 1
ATOM 2118 C CA . LEU A 1 284 ? 17.082 29.526 22.511 1.00 90.88 284 LEU A CA 1
ATOM 2119 C C . LEU A 1 284 ? 15.994 28.622 23.102 1.00 90.88 284 LEU A C 1
ATOM 2121 O O . LEU A 1 284 ? 15.080 29.128 23.741 1.00 90.88 284 LEU A O 1
ATOM 2125 N N . ILE A 1 285 ? 16.082 27.302 22.927 1.00 90.00 285 ILE A N 1
ATOM 2126 C CA . ILE A 1 285 ? 15.127 26.349 23.515 1.00 90.00 285 ILE A CA 1
ATOM 2127 C C . ILE A 1 285 ? 15.563 25.917 24.922 1.00 90.00 285 ILE A C 1
ATOM 2129 O O . ILE A 1 285 ? 14.736 25.821 25.833 1.00 90.00 285 ILE A O 1
ATOM 2133 N N . THR A 1 286 ? 16.854 25.640 25.117 1.00 90.44 286 THR A N 1
ATOM 2134 C CA . THR A 1 286 ? 17.369 25.066 26.371 1.00 90.44 286 THR A CA 1
ATOM 2135 C C . THR A 1 286 ? 17.464 26.094 27.494 1.00 90.44 286 THR A C 1
ATOM 2137 O O . THR A 1 286 ? 17.082 25.778 28.620 1.00 90.44 286 THR A O 1
ATOM 2140 N N . LEU A 1 287 ? 17.892 27.332 27.213 1.00 92.75 287 LEU A N 1
ATOM 2141 C CA . LEU A 1 287 ? 18.042 28.363 28.245 1.00 92.75 287 LEU A CA 1
ATOM 2142 C C . LEU A 1 287 ? 16.707 28.767 28.894 1.00 92.75 287 LEU A C 1
ATOM 2144 O O . LEU A 1 287 ? 16.638 28.748 30.124 1.00 92.75 287 LEU A O 1
ATOM 2148 N N . PRO A 1 288 ? 15.618 29.062 28.154 1.00 92.25 288 PRO A N 1
ATOM 2149 C CA . PRO A 1 288 ? 14.337 29.384 28.779 1.00 92.25 288 PRO A CA 1
ATOM 2150 C C . PRO A 1 288 ? 13.760 28.204 29.555 1.00 92.25 288 PRO A C 1
ATOM 2152 O O . PRO A 1 288 ? 13.244 28.403 30.651 1.00 92.25 288 PRO A O 1
ATOM 2155 N N . ARG A 1 289 ? 13.895 26.969 29.046 1.00 92.12 289 ARG A N 1
ATOM 2156 C CA . ARG A 1 289 ? 13.470 25.768 29.781 1.00 92.12 289 ARG A CA 1
ATOM 2157 C C . ARG A 1 289 ? 14.244 25.585 31.082 1.00 92.12 289 ARG A C 1
ATOM 2159 O O . ARG A 1 289 ? 13.625 25.332 32.110 1.00 92.12 289 ARG A O 1
ATOM 2166 N N . ALA A 1 290 ? 15.561 25.787 31.065 1.00 92.62 290 ALA A N 1
ATOM 2167 C CA . ALA A 1 290 ? 16.379 25.749 32.271 1.00 92.62 290 ALA A CA 1
ATOM 2168 C C . ALA A 1 290 ? 15.972 26.847 33.268 1.00 92.62 290 ALA A C 1
ATOM 2170 O O . ALA A 1 290 ? 15.859 26.580 34.462 1.00 92.62 290 ALA A O 1
ATOM 2171 N N . VAL A 1 291 ? 15.692 28.068 32.798 1.00 93.69 291 VAL A N 1
ATOM 2172 C CA . VAL A 1 291 ? 15.207 29.167 33.651 1.00 93.69 291 VAL A CA 1
ATOM 2173 C C . VAL A 1 291 ? 13.849 28.834 34.268 1.00 93.69 291 VAL A C 1
ATOM 2175 O O . VAL A 1 291 ? 13.679 29.018 35.474 1.00 93.69 291 VAL A O 1
ATOM 2178 N N . VAL A 1 292 ? 12.902 28.319 33.477 1.00 91.50 292 VAL A N 1
ATOM 2179 C CA . VAL A 1 292 ? 11.582 27.888 33.961 1.00 91.50 292 VAL A CA 1
ATOM 2180 C C . VAL A 1 292 ? 11.739 26.796 35.011 1.00 91.50 292 VAL A C 1
ATOM 2182 O O . VAL A 1 292 ? 11.208 26.944 36.108 1.00 91.50 292 VAL A O 1
ATOM 2185 N N . GLU A 1 293 ? 12.543 25.766 34.748 1.00 92.12 293 GLU A N 1
ATOM 2186 C CA . GLU A 1 293 ? 12.739 24.678 35.704 1.00 92.12 293 GLU A CA 1
ATOM 2187 C C . GLU A 1 293 ? 13.452 25.137 36.988 1.00 92.12 293 GLU A C 1
ATOM 2189 O O . GLU A 1 293 ? 13.094 24.718 38.092 1.00 92.12 293 GLU A O 1
ATOM 2194 N N . ILE A 1 294 ? 14.419 26.054 36.898 1.00 93.19 294 ILE A N 1
ATOM 2195 C CA . ILE A 1 294 ? 15.054 26.650 38.081 1.00 93.19 294 ILE A CA 1
ATOM 2196 C C . ILE A 1 294 ? 14.038 27.474 38.886 1.00 93.19 294 ILE A C 1
ATOM 2198 O O . ILE A 1 294 ? 14.011 27.379 40.120 1.00 93.19 294 ILE A O 1
ATOM 2202 N N . CYS A 1 295 ? 13.203 28.272 38.218 1.00 92.06 295 CYS A N 1
ATOM 2203 C CA . CYS A 1 295 ? 12.140 29.051 38.850 1.00 92.06 295 CYS A CA 1
ATOM 2204 C C . CYS A 1 295 ? 11.107 28.149 39.532 1.00 92.06 295 CYS A C 1
ATOM 2206 O O . CYS A 1 295 ? 10.779 28.390 40.697 1.00 92.06 295 CYS A O 1
ATOM 2208 N N . ASP A 1 296 ? 10.661 27.086 38.869 1.00 89.00 296 ASP A N 1
ATOM 2209 C CA . ASP A 1 296 ? 9.720 26.118 39.431 1.00 89.00 296 ASP A CA 1
ATOM 2210 C C . ASP A 1 296 ? 10.325 25.377 40.621 1.00 89.00 296 ASP A C 1
ATOM 2212 O O . ASP A 1 296 ? 9.713 25.334 41.688 1.00 89.00 296 ASP A O 1
ATOM 2216 N N . ARG A 1 297 ? 11.581 24.920 40.537 1.00 91.62 297 ARG A N 1
ATOM 2217 C CA . ARG A 1 297 ? 12.283 24.308 41.683 1.00 91.62 297 ARG A CA 1
ATOM 2218 C C . ARG A 1 297 ? 12.452 25.270 42.859 1.00 91.62 297 ARG A C 1
ATOM 2220 O O . ARG A 1 297 ? 12.488 24.839 44.016 1.00 91.62 297 ARG A O 1
ATOM 2227 N N . ARG A 1 298 ? 12.613 26.574 42.611 1.00 92.94 298 ARG A N 1
ATOM 2228 C CA . ARG A 1 298 ? 12.670 27.592 43.678 1.00 92.94 298 ARG A CA 1
ATOM 2229 C C . ARG A 1 298 ? 11.298 27.805 44.313 1.00 92.94 298 ARG A C 1
ATOM 2231 O O . ARG A 1 298 ? 11.210 27.795 45.541 1.00 92.94 298 ARG A O 1
ATOM 2238 N N . LYS A 1 299 ? 10.244 27.949 43.504 1.00 90.81 299 LYS A N 1
ATOM 2239 C CA . LYS A 1 299 ? 8.861 28.088 43.983 1.00 90.81 299 LYS A CA 1
ATOM 2240 C C . LYS A 1 299 ? 8.415 26.855 44.766 1.00 90.81 299 LYS A C 1
ATOM 2242 O O . LYS A 1 299 ? 7.898 27.007 45.866 1.00 90.81 299 LYS A O 1
ATOM 2247 N N . PHE A 1 300 ? 8.712 25.654 44.274 1.00 89.19 300 PHE A N 1
ATOM 2248 C CA . PHE A 1 300 ? 8.403 24.396 44.952 1.00 89.19 300 PHE A CA 1
ATOM 2249 C C . PHE A 1 300 ? 9.049 24.315 46.342 1.00 89.19 300 PHE A C 1
ATOM 2251 O O . PHE A 1 300 ? 8.365 24.064 47.329 1.00 89.19 300 PHE A O 1
ATOM 2258 N N . ARG A 1 301 ? 10.348 24.632 46.459 1.00 90.44 301 ARG A N 1
ATOM 2259 C CA . ARG A 1 301 ? 11.042 24.656 47.762 1.00 90.44 301 ARG A CA 1
ATOM 2260 C C . ARG A 1 301 ? 10.464 25.688 48.731 1.00 90.44 301 ARG A C 1
ATOM 2262 O O . ARG A 1 301 ? 10.469 25.458 49.939 1.00 90.44 301 ARG A O 1
ATOM 2269 N N . ARG A 1 302 ? 9.984 26.827 48.223 1.00 88.69 302 ARG A N 1
ATOM 2270 C CA . ARG A 1 302 ? 9.285 27.832 49.035 1.00 88.69 302 ARG A CA 1
ATOM 2271 C C . ARG A 1 302 ? 7.933 27.303 49.521 1.00 88.69 302 ARG A C 1
ATOM 2273 O O . ARG A 1 302 ? 7.674 27.384 50.717 1.00 88.69 302 ARG A O 1
ATOM 2280 N N . LEU A 1 303 ? 7.142 26.700 48.634 1.00 86.25 303 LEU A N 1
ATOM 2281 C CA . LEU A 1 303 ? 5.857 26.084 48.974 1.00 86.25 303 LEU A CA 1
ATOM 2282 C C . LEU A 1 303 ? 6.012 24.956 49.998 1.00 86.25 303 LEU A C 1
ATOM 2284 O O . LEU A 1 303 ? 5.237 24.882 50.943 1.00 86.25 303 LEU A O 1
ATOM 2288 N N . GLU A 1 304 ? 7.037 24.107 49.880 1.00 86.88 304 GLU A N 1
ATOM 2289 C CA . GLU A 1 304 ? 7.300 23.070 50.884 1.00 86.88 304 GLU A CA 1
ATOM 2290 C C . GLU A 1 304 ? 7.632 23.650 52.263 1.00 86.88 304 GLU A C 1
ATOM 2292 O O . GLU A 1 304 ? 7.187 23.108 53.278 1.00 86.88 304 GLU A O 1
ATOM 2297 N N . LYS A 1 305 ? 8.406 24.744 52.318 1.00 88.38 305 LYS A N 1
ATOM 2298 C CA . LYS A 1 305 ? 8.694 25.452 53.574 1.00 88.38 305 LYS A CA 1
ATOM 2299 C C . LYS A 1 305 ? 7.422 26.045 54.170 1.00 88.38 305 LYS A C 1
ATOM 2301 O O . LYS A 1 305 ? 7.164 25.826 55.347 1.00 88.38 305 LYS A O 1
ATOM 2306 N N . GLU A 1 306 ? 6.615 26.732 53.362 1.00 85.88 306 GLU A N 1
ATOM 2307 C CA . GLU A 1 306 ? 5.328 27.294 53.788 1.00 85.88 306 GLU A CA 1
ATOM 2308 C C . GLU A 1 306 ? 4.372 26.189 54.273 1.00 85.88 306 GLU A C 1
ATOM 2310 O O . GLU A 1 306 ? 3.789 26.329 55.344 1.00 85.88 306 GLU A O 1
ATOM 2315 N N . ARG A 1 307 ? 4.304 25.037 53.587 1.00 80.50 307 ARG A N 1
ATOM 2316 C CA . ARG A 1 307 ? 3.523 23.862 54.013 1.00 80.50 307 ARG A CA 1
ATOM 2317 C C . ARG A 1 307 ? 3.988 23.314 55.364 1.00 80.50 307 ARG A C 1
ATOM 2319 O O . ARG A 1 307 ? 3.154 23.043 56.222 1.00 80.50 307 ARG A O 1
ATOM 2326 N N . LYS A 1 308 ? 5.301 23.137 55.569 1.00 82.38 308 LYS A N 1
ATOM 2327 C CA . LYS A 1 308 ? 5.863 22.646 56.846 1.00 82.38 308 LYS A CA 1
ATOM 2328 C C . LYS A 1 308 ? 5.619 23.637 57.992 1.00 82.38 308 LYS A C 1
ATOM 2330 O O . LYS A 1 308 ? 5.250 23.211 59.083 1.00 82.38 308 LYS A O 1
ATOM 2335 N N . SER A 1 309 ? 5.760 24.938 57.738 1.00 77.19 309 SER A N 1
ATOM 2336 C CA . SER A 1 309 ? 5.470 25.995 58.717 1.00 77.19 309 SER A CA 1
ATOM 2337 C C . SER A 1 309 ? 3.975 26.110 59.039 1.00 77.19 309 SER A C 1
ATOM 2339 O O . SER A 1 309 ? 3.619 26.319 60.197 1.00 77.19 309 SER A O 1
ATOM 2341 N N . ALA A 1 310 ? 3.093 25.926 58.051 1.00 68.31 310 ALA A N 1
ATOM 2342 C CA . ALA A 1 310 ? 1.646 25.887 58.254 1.00 68.31 310 ALA A CA 1
ATOM 2343 C C . ALA A 1 310 ? 1.222 24.662 59.079 1.00 68.31 310 ALA A C 1
ATOM 2345 O O . ALA A 1 310 ? 0.423 24.805 60.002 1.00 68.31 310 ALA A O 1
ATOM 2346 N N . LEU A 1 311 ? 1.815 23.487 58.819 1.00 66.06 311 LEU A N 1
ATOM 2347 C CA . LEU A 1 311 ? 1.607 22.295 59.648 1.00 66.06 311 LEU A CA 1
ATOM 2348 C C . LEU A 1 311 ? 2.029 22.560 61.103 1.00 66.06 311 LEU A C 1
ATOM 2350 O O . LEU A 1 311 ? 1.259 22.300 62.018 1.00 66.06 311 LEU A O 1
ATOM 2354 N N . TRP A 1 312 ? 3.211 23.153 61.319 1.00 57.53 312 TRP A N 1
ATOM 2355 C CA . TRP A 1 312 ? 3.702 23.518 62.655 1.00 57.53 312 TRP A CA 1
ATOM 2356 C C . TRP A 1 312 ? 2.788 24.528 63.369 1.00 57.53 312 TRP A C 1
ATOM 2358 O O . TRP A 1 312 ? 2.537 24.395 64.567 1.00 57.53 312 TRP A O 1
ATOM 2368 N N . SER A 1 313 ? 2.238 25.504 62.636 1.00 56.94 313 SER A N 1
ATOM 2369 C CA . SER A 1 313 ? 1.257 26.457 63.168 1.00 56.94 313 SER A CA 1
ATOM 2370 C C . SER A 1 313 ? -0.053 25.784 63.581 1.00 56.94 313 SER A C 1
ATOM 2372 O O . SER A 1 313 ? -0.674 26.244 64.535 1.00 56.94 313 SER A O 1
ATOM 2374 N N . GLN A 1 314 ? -0.465 24.704 62.910 1.00 58.78 314 GLN A N 1
ATOM 2375 C CA . GLN A 1 314 ? -1.666 23.941 63.251 1.00 58.78 314 GLN A CA 1
ATOM 2376 C C . GLN A 1 314 ? -1.452 23.063 64.496 1.00 58.78 314 GLN A C 1
ATOM 2378 O O . GLN A 1 314 ? -2.338 22.993 65.344 1.00 58.78 314 GLN A O 1
ATOM 2383 N N . THR A 1 315 ? -0.266 22.463 64.658 1.00 57.97 315 THR A N 1
ATOM 2384 C CA . THR A 1 315 ? 0.065 21.610 65.816 1.00 57.97 315 THR A CA 1
ATOM 2385 C C . THR A 1 315 ? 0.336 22.404 67.101 1.00 57.97 315 THR A C 1
ATOM 2387 O O . THR A 1 315 ? 0.059 21.906 68.186 1.00 57.97 315 THR A O 1
ATOM 2390 N N . ASN A 1 316 ? 0.841 23.642 67.001 1.00 53.91 316 ASN A N 1
ATOM 2391 C CA . ASN A 1 316 ? 1.202 24.484 68.156 1.00 53.91 316 ASN A CA 1
ATOM 2392 C C . ASN A 1 316 ? 0.242 25.665 68.409 1.00 53.91 316 ASN A C 1
ATOM 2394 O O . ASN A 1 316 ? 0.567 26.582 69.168 1.00 53.91 316 ASN A O 1
ATOM 2398 N N . ASN A 1 317 ? -0.950 25.676 67.799 1.00 52.88 317 ASN A N 1
ATOM 2399 C CA . ASN A 1 317 ? -1.934 26.736 68.030 1.00 52.88 317 ASN A CA 1
ATOM 2400 C C . ASN A 1 317 ? -2.667 26.546 69.372 1.00 52.88 317 ASN A C 1
ATOM 2402 O O . ASN A 1 317 ? -3.688 25.867 69.453 1.00 52.88 317 ASN A O 1
ATOM 2406 N N . PHE A 1 318 ? -2.186 27.209 70.427 1.00 50.69 318 PHE A N 1
ATOM 2407 C CA . PHE A 1 318 ? -2.751 27.190 71.790 1.00 50.69 318 PHE A CA 1
ATOM 2408 C C . PHE A 1 318 ? -4.214 27.701 71.904 1.00 50.69 318 PHE A C 1
ATOM 2410 O O . PHE A 1 318 ? -4.800 27.680 72.985 1.00 50.69 318 PHE A O 1
ATOM 2417 N N . LYS A 1 319 ? -4.842 28.166 70.813 1.00 46.16 319 LYS A N 1
ATOM 2418 C CA . LYS A 1 319 ? -6.206 28.730 70.816 1.00 46.16 319 LYS A CA 1
ATOM 2419 C C . LYS A 1 319 ? -7.322 27.802 70.320 1.00 46.16 319 LYS A C 1
ATOM 2421 O O . LYS A 1 319 ? -8.482 28.197 70.409 1.00 46.16 319 LYS A O 1
ATOM 2426 N N . PHE A 1 320 ? -7.036 26.586 69.853 1.00 47.69 320 PHE A N 1
ATOM 2427 C CA . PHE A 1 320 ? -8.096 25.631 69.500 1.00 47.69 320 PHE A CA 1
ATOM 2428 C C . PHE A 1 320 ? -8.470 24.755 70.708 1.00 47.69 320 PHE A C 1
ATOM 2430 O O . PHE A 1 320 ? -7.758 23.817 71.051 1.00 47.69 320 PHE A O 1
ATOM 2437 N N . LYS A 1 321 ? -9.607 25.047 71.358 1.00 49.97 321 LYS A N 1
ATOM 2438 C CA . LYS A 1 321 ? -10.298 24.085 72.236 1.00 49.97 321 LYS A CA 1
ATOM 2439 C C . LYS A 1 321 ? -11.354 23.344 71.414 1.00 49.97 321 LYS A C 1
ATOM 2441 O O . LYS A 1 321 ? -12.223 23.991 70.834 1.00 49.97 321 LYS A O 1
ATOM 2446 N N . SER A 1 322 ? -11.308 22.012 71.380 1.00 49.88 322 SER A N 1
ATOM 2447 C CA . SER A 1 322 ? -12.401 21.204 70.820 1.00 49.88 322 SER A CA 1
ATOM 2448 C C . SER A 1 322 ? -13.676 21.368 71.650 1.00 49.88 322 SER A C 1
ATOM 2450 O O . SER A 1 322 ? -13.617 21.461 72.877 1.00 49.88 322 SER A O 1
ATOM 2452 N N . ALA A 1 323 ? -14.829 21.409 70.982 1.00 48.25 323 ALA A N 1
ATOM 2453 C CA . ALA A 1 323 ? -16.125 21.520 71.639 1.00 48.25 323 ALA A CA 1
ATOM 2454 C C . ALA A 1 323 ? -16.454 20.239 72.429 1.00 48.25 323 ALA A C 1
ATOM 2456 O O . ALA A 1 323 ? -16.458 19.143 71.873 1.00 48.25 323 ALA A O 1
ATOM 2457 N N . THR A 1 324 ? -16.752 20.383 73.723 1.00 50.38 324 THR A N 1
ATOM 2458 C CA . THR A 1 324 ? -17.220 19.290 74.587 1.00 50.38 324 THR A CA 1
ATOM 2459 C C . THR A 1 324 ? -18.743 19.210 74.534 1.00 50.38 324 THR A C 1
ATOM 2461 O O . THR A 1 324 ? -19.426 20.088 75.059 1.00 50.38 324 THR A O 1
ATOM 2464 N N . THR A 1 325 ? -19.299 18.150 73.950 1.00 49.78 325 THR A N 1
ATOM 2465 C CA . THR A 1 325 ? -20.739 17.861 74.031 1.00 49.78 325 THR A CA 1
ATOM 2466 C C . THR A 1 325 ? -21.023 17.097 75.330 1.00 49.78 325 THR A C 1
ATOM 2468 O O . THR A 1 325 ? -20.537 15.984 75.514 1.00 49.78 325 THR A O 1
ATOM 2471 N N . ARG A 1 326 ? -21.786 17.686 76.263 1.00 44.16 326 ARG A N 1
ATOM 2472 C CA . ARG A 1 326 ? -22.274 17.003 77.478 1.00 44.16 326 ARG A CA 1
ATOM 2473 C C . ARG A 1 326 ? -23.671 16.443 77.208 1.00 44.16 326 ARG A C 1
ATOM 2475 O O . ARG A 1 326 ? -24.600 17.214 76.997 1.00 44.16 326 ARG A O 1
ATOM 2482 N N . VAL A 1 327 ? -23.821 15.121 77.255 1.00 49.47 327 VAL A N 1
ATOM 2483 C CA . VAL A 1 327 ? -25.129 14.451 77.317 1.00 49.47 327 VAL A CA 1
ATOM 2484 C C . VAL A 1 327 ? -25.481 14.277 78.792 1.00 49.47 327 VAL A C 1
ATOM 2486 O O . VAL A 1 327 ? -24.778 13.581 79.518 1.00 49.47 327 VAL A O 1
ATOM 2489 N N . THR A 1 328 ? -26.539 14.936 79.259 1.00 44.00 328 THR A N 1
ATOM 2490 C CA . THR A 1 328 ? -27.090 14.719 80.603 1.00 44.00 328 THR A CA 1
ATOM 2491 C C . THR A 1 328 ? -28.206 13.686 80.533 1.00 44.00 328 THR A C 1
ATOM 2493 O O . THR A 1 328 ? -29.312 13.999 80.099 1.00 44.00 328 THR A O 1
ATOM 2496 N N . THR A 1 329 ? -27.937 12.464 80.985 1.00 46.72 329 THR A N 1
ATOM 2497 C CA . THR A 1 329 ? -28.979 11.499 81.349 1.00 46.72 329 THR A CA 1
ATOM 2498 C C . THR A 1 329 ? -29.540 11.886 82.717 1.00 46.72 329 THR A C 1
ATOM 2500 O O . THR A 1 329 ? -28.821 11.837 83.715 1.00 46.72 329 THR A O 1
ATOM 2503 N N . LYS A 1 330 ? -30.811 12.298 82.779 1.00 47.44 330 LYS A N 1
ATOM 2504 C CA . LYS A 1 330 ? -31.554 12.382 84.044 1.00 47.44 330 LYS A CA 1
ATOM 2505 C C . LYS A 1 330 ? -31.886 10.953 84.481 1.00 47.44 330 LYS A C 1
ATOM 2507 O O . LYS A 1 330 ? -32.792 10.350 83.924 1.00 47.44 330 LYS A O 1
ATOM 2512 N N . GLY A 1 331 ? -31.107 10.425 85.422 1.00 42.81 331 GLY A N 1
ATOM 2513 C CA . GLY A 1 331 ? -31.464 9.251 86.214 1.00 42.81 331 GLY A CA 1
ATOM 2514 C C . GLY A 1 331 ? -32.197 9.703 87.473 1.00 42.81 331 GLY A C 1
ATOM 2515 O O . GLY A 1 331 ? -31.731 10.605 88.169 1.00 42.81 331 GLY A O 1
ATOM 2516 N N . GLU A 1 332 ? -33.370 9.123 87.680 1.00 42.56 332 GLU A N 1
ATOM 2517 C CA . GLU A 1 332 ? -34.305 9.338 88.780 1.00 42.56 332 GLU A CA 1
ATOM 2518 C C . GLU A 1 332 ? -33.687 8.974 90.143 1.00 42.56 332 GLU A C 1
ATOM 2520 O O . GLU A 1 332 ? -32.846 8.081 90.248 1.00 42.56 332 GLU A O 1
ATOM 2525 N N . HIS A 1 333 ? -34.102 9.690 91.190 1.00 45.88 333 HIS A N 1
ATOM 2526 C CA . HIS A 1 333 ? -33.809 9.356 92.581 1.00 45.88 333 HIS A CA 1
ATOM 2527 C C . HIS A 1 333 ? -34.982 8.569 93.182 1.00 45.88 333 HIS A C 1
ATOM 2529 O O . HIS A 1 333 ? -36.112 9.050 93.098 1.00 45.88 333 HIS A O 1
ATOM 2535 N N . LEU A 1 334 ? -34.608 7.493 93.894 1.00 40.53 334 LEU A N 1
ATOM 2536 C CA . LEU A 1 334 ? -35.341 6.681 94.888 1.00 40.53 334 LEU A CA 1
ATOM 2537 C C . LEU A 1 334 ? -36.265 5.575 94.363 1.00 40.53 334 LEU A C 1
ATOM 2539 O O . LEU A 1 334 ? -37.323 5.883 93.780 1.00 40.53 334 LEU A O 1
#